Protein AF-0000000068126460 (afdb_homodimer)

Foldseek 3Di:
DPPPPPPPPPPPPPPPPPPPPPPPPLPLPAPDDKDKCVVQAQQADFFACLLVSLCVSLVDDLVQLQSHDPQSLLLLVQNLVQLVCLPPPPQHLVVQLVVQVHCVDLSNVQSVLSNLSSLLNNLVSVLSSVVSCVSNPHDDPPVVSVVSVVVNVVSSVVRNVRGPRGGDGTPDTGMSRD/DPPPPPPPPPPPPPPPPPPPPPPPPLPLPAPADKDKCVVQAQQADFFACLLVSLCVSLVDDLVQLLSHDPQSLLLLVQNLVQLVCLPPPPQHLVVQLVVQVHCVDLSNVQSVLSNLSSLLNNLVSVLSSVVSCVSNPHDDPPVVSVVSVVVNVVSSVVRNVRGPRGGDGTPDTGMSRD

pLDDT: mean 86.76, std 22.31, range [31.64, 98.94]

Solvent-accessible surface area (backbone atoms only — not comparable to full-atom values): 19201 Å² total; per-residue (Å²): 135,85,81,78,80,77,78,78,79,75,77,75,77,74,76,77,74,70,79,71,72,69,76,75,57,84,70,37,71,76,84,65,75,68,42,43,35,83,72,62,57,58,16,53,60,49,30,42,52,41,65,62,48,41,43,67,69,52,75,68,63,81,89,49,38,55,52,59,26,70,67,36,49,39,28,40,48,23,34,23,49,33,40,49,41,40,39,73,37,91,59,6,40,56,54,51,24,55,74,46,67,27,62,87,30,74,64,5,35,18,32,49,42,7,44,37,23,34,47,30,43,23,33,49,33,47,43,48,45,51,50,28,41,34,56,62,68,44,69,90,48,62,70,60,41,51,54,43,47,51,54,27,51,51,32,48,50,53,23,44,74,33,47,73,38,58,15,33,58,66,89,41,91,44,40,13,59,107,137,83,80,78,78,77,77,79,77,76,77,75,76,73,76,75,74,70,77,72,72,68,75,75,56,85,70,36,72,77,86,63,75,68,42,44,36,81,72,62,57,59,16,55,61,50,30,41,51,40,66,63,48,42,44,67,69,51,75,67,62,81,90,47,38,54,52,59,27,70,68,37,49,39,28,40,49,25,35,24,49,34,39,49,40,38,39,74,36,93,57,6,41,56,55,50,22,55,75,45,68,26,63,85,31,73,65,4,36,17,30,48,41,8,43,38,24,34,46,29,44,23,34,50,33,48,43,49,44,52,49,29,41,36,57,63,68,44,69,88,50,62,69,60,41,52,54,45,45,52,54,27,50,52,33,49,50,53,24,44,75,34,48,73,38,57,16,33,58,64,89,43,92,43,40,14,59,107

Nearest PDB structures (foldseek):
  5l0h-assembly1_A  TM=3.036E-01  e=6.784E+00  Homo sapiens
  5l0h-assembly1_A  TM=3.039E-01  e=5.930E+00  Homo sapiens

Organism: Neurospora crassa (strain ATCC 24698 / 74-OR23-1A / CBS 708.71 / DSM 1257 / FGSC 987) (NCBI:txid367110)

Radius of gyration: 31.07 Å; Cα contacts (8 Å, |Δi|>4): 556; chains: 2; bounding box: 111×86×41 Å

Structure (mmCIF, N/CA/C/O backbone):
data_AF-0000000068126460-model_v1
#
loop_
_entity.id
_entity.type
_entity.pdbx_description
1 polymer 'Small secreted protein'
#
loop_
_atom_site.group_PDB
_atom_site.id
_atom_site.type_symbol
_atom_site.label_atom_id
_atom_site.label_alt_id
_atom_site.label_comp_id
_atom_site.label_asym_id
_atom_site.label_entity_id
_atom_site.label_seq_id
_atom_site.pdbx_PDB_ins_code
_atom_site.Cartn_x
_atom_site.Cartn_y
_atom_site.Cartn_z
_atom_site.occupancy
_atom_site.B_iso_or_equiv
_atom_site.auth_seq_id
_atom_site.auth_comp_id
_atom_site.auth_asym_id
_atom_site.auth_atom_id
_atom_site.pdbx_PDB_model_num
ATOM 1 N N . MET A 1 1 ? 87.312 44.719 18.297 1 32 1 MET A N 1
ATOM 2 C CA . MET A 1 1 ? 86.875 43.469 17.703 1 32 1 MET A CA 1
ATOM 3 C C . MET A 1 1 ? 85.375 43.5 17.422 1 32 1 MET A C 1
ATOM 5 O O . MET A 1 1 ? 84.562 43.75 18.328 1 32 1 MET A O 1
ATOM 9 N N . GLN A 1 2 ? 84.938 44.094 16.219 1 37.66 2 GLN A N 1
ATOM 10 C CA . GLN A 1 2 ? 83.688 44.594 15.641 1 37.66 2 GLN A CA 1
ATOM 11 C C . GLN A 1 2 ? 82.75 43.438 15.367 1 37.66 2 GLN A C 1
ATOM 13 O O . GLN A 1 2 ? 83.062 42.5 14.617 1 37.66 2 GLN A O 1
ATOM 18 N N . PHE A 1 3 ? 82.062 42.969 16.406 1 37.91 3 PHE A N 1
ATOM 19 C CA . PHE A 1 3 ? 81.125 41.844 16.312 1 37.91 3 PHE A CA 1
ATOM 20 C C . PHE A 1 3 ? 79.938 42.188 15.383 1 37.91 3 PHE A C 1
ATOM 22 O O . PHE A 1 3 ? 79.25 43.188 15.609 1 37.91 3 PHE A O 1
ATOM 29 N N . LYS A 1 4 ? 80.062 42 14.023 1 36.88 4 LYS A N 1
ATOM 30 C CA . LYS A 1 4 ? 79.062 42.188 12.953 1 36.88 4 LYS A CA 1
ATOM 31 C C . LYS A 1 4 ? 77.875 41.312 13.188 1 36.88 4 LYS A C 1
ATOM 33 O O . LYS A 1 4 ? 77.938 40.094 13.32 1 36.88 4 LYS A O 1
ATOM 38 N N . PHE A 1 5 ? 76.875 41.781 13.914 1 34.44 5 PHE A N 1
ATOM 39 C CA . PHE A 1 5 ? 75.562 41.125 14.164 1 34.44 5 PHE A CA 1
ATOM 40 C C . PHE A 1 5 ? 74.812 40.938 12.859 1 34.44 5 PHE A C 1
ATOM 42 O O . PHE A 1 5 ? 74.562 41.906 12.141 1 34.44 5 PHE A O 1
ATOM 49 N N . ALA A 1 6 ? 75.062 39.844 12.102 1 37.16 6 ALA A N 1
ATOM 50 C CA . ALA A 1 6 ? 74.375 39.469 10.875 1 37.16 6 ALA A CA 1
ATOM 51 C C . ALA A 1 6 ? 72.875 39.25 11.133 1 37.16 6 ALA A C 1
ATOM 53 O O . ALA A 1 6 ? 72.5 38.469 12.008 1 37.16 6 ALA A O 1
ATOM 54 N N . PHE A 1 7 ? 72.062 40.25 10.953 1 34.75 7 PHE A N 1
ATOM 55 C CA . PHE A 1 7 ? 70.625 40.219 11.039 1 34.75 7 PHE A CA 1
ATOM 56 C C . PHE A 1 7 ? 70 39.281 10.008 1 34.75 7 PHE A C 1
ATOM 58 O O . PHE A 1 7 ? 70.25 39.438 8.805 1 34.75 7 PHE A O 1
ATOM 65 N N . VAL A 1 8 ? 70 37.969 10.281 1 38.03 8 VAL A N 1
ATOM 66 C CA . VAL A 1 8 ? 69.375 37 9.391 1 38.03 8 VAL A CA 1
ATOM 67 C C . VAL A 1 8 ? 67.938 37.312 9.203 1 38.03 8 VAL A C 1
ATOM 69 O O . VAL A 1 8 ? 67.188 37.406 10.18 1 38.03 8 VAL A O 1
ATOM 72 N N . PHE A 1 9 ? 67.562 38.094 8.156 1 35.66 9 PHE A N 1
ATOM 73 C CA . PHE A 1 9 ? 66.188 38.375 7.707 1 35.66 9 PHE A CA 1
ATOM 74 C C . PHE A 1 9 ? 65.438 37.094 7.34 1 35.66 9 PHE A C 1
ATOM 76 O O . PHE A 1 9 ? 65.812 36.406 6.391 1 35.66 9 PHE A O 1
ATOM 83 N N . SER A 1 10 ? 64.938 36.375 8.328 1 31.72 10 SER A N 1
ATOM 84 C CA . SER A 1 10 ? 64.062 35.25 8.016 1 31.72 10 SER A CA 1
ATOM 85 C C . SER A 1 10 ? 62.875 35.656 7.199 1 31.72 10 SER A C 1
ATOM 87 O O . SER A 1 10 ? 62.125 36.562 7.598 1 31.72 10 SER A O 1
ATOM 89 N N . LEU A 1 11 ? 62.969 35.562 5.859 1 38.62 11 LEU A N 1
ATOM 90 C CA . LEU A 1 11 ? 61.844 35.688 4.918 1 38.62 11 LEU A CA 1
ATOM 91 C C . LEU A 1 11 ? 60.688 34.781 5.309 1 38.62 11 LEU A C 1
ATOM 93 O O . LEU A 1 11 ? 60.844 33.562 5.273 1 38.62 11 LEU A O 1
ATOM 97 N N . LEU A 1 12 ? 59.844 35.156 6.254 1 32.25 12 LEU A N 1
ATOM 98 C CA . LEU A 1 12 ? 58.562 34.5 6.512 1 32.25 12 LEU A CA 1
ATOM 99 C C . LEU A 1 12 ? 57.719 34.469 5.254 1 32.25 12 LEU A C 1
ATOM 101 O O . LEU A 1 12 ? 57.344 35.5 4.727 1 32.25 12 LEU A O 1
ATOM 105 N N . THR A 1 13 ? 58 33.531 4.207 1 35.12 13 THR A N 1
ATOM 106 C CA . THR A 1 13 ? 57.094 33.312 3.09 1 35.12 13 THR A CA 1
ATOM 107 C C . THR A 1 13 ? 55.688 33.031 3.588 1 35.12 13 THR A C 1
ATOM 109 O O . THR A 1 13 ? 55.469 32.094 4.375 1 35.12 13 THR A O 1
ATOM 112 N N . SER A 1 14 ? 54.875 34.031 3.91 1 34.5 14 SER A N 1
ATOM 113 C CA . SER A 1 14 ? 53.438 33.875 4.152 1 34.5 14 SER A CA 1
ATOM 114 C C . SER A 1 14 ? 52.781 33.156 2.982 1 34.5 14 SER A C 1
ATOM 116 O O . SER A 1 14 ? 52.844 33.625 1.845 1 34.5 14 SER A O 1
ATOM 118 N N . ALA A 1 15 ? 52.812 31.797 2.918 1 34.69 15 ALA A N 1
ATOM 119 C CA . ALA A 1 15 ? 51.969 31.062 1.969 1 34.69 15 ALA A CA 1
ATOM 120 C C . ALA A 1 15 ? 50.531 31.578 1.991 1 34.69 15 ALA A C 1
ATOM 122 O O . ALA A 1 15 ? 49.875 31.594 3.041 1 34.69 15 ALA A O 1
ATOM 123 N N . LEU A 1 16 ? 50.25 32.625 1.176 1 35.25 16 LEU A N 1
ATOM 124 C CA . LEU A 1 16 ? 48.844 32.969 0.887 1 35.25 16 LEU A CA 1
ATOM 125 C C . LEU A 1 16 ? 48.062 31.719 0.517 1 35.25 16 LEU A C 1
ATOM 127 O O . LEU A 1 16 ? 48.344 31.062 -0.488 1 35.25 16 LEU A O 1
ATOM 131 N N . ALA A 1 17 ? 47.625 30.922 1.49 1 34.88 17 ALA A N 1
ATOM 132 C CA . ALA A 1 17 ? 46.625 29.891 1.205 1 34.88 17 ALA A CA 1
ATOM 133 C C . ALA A 1 17 ? 45.469 30.469 0.354 1 34.88 17 ALA A C 1
ATOM 135 O O . ALA A 1 17 ? 44.875 31.484 0.708 1 34.88 17 ALA A O 1
ATOM 136 N N . ALA A 1 18 ? 45.5 30.375 -0.988 1 35.75 18 ALA A N 1
ATOM 137 C CA . ALA A 1 18 ? 44.375 30.688 -1.845 1 35.75 18 ALA A CA 1
ATOM 138 C C . ALA A 1 18 ? 43.094 30.109 -1.281 1 35.75 18 ALA A C 1
ATOM 140 O O . ALA A 1 18 ? 43.062 28.969 -0.779 1 35.75 18 ALA A O 1
ATOM 141 N N . PRO A 1 19 ? 42.125 30.969 -0.94 1 37.31 19 PRO A N 1
ATOM 142 C CA . PRO A 1 19 ? 40.812 30.406 -0.566 1 37.31 19 PRO A CA 1
ATOM 143 C C . PRO A 1 19 ? 40.312 29.344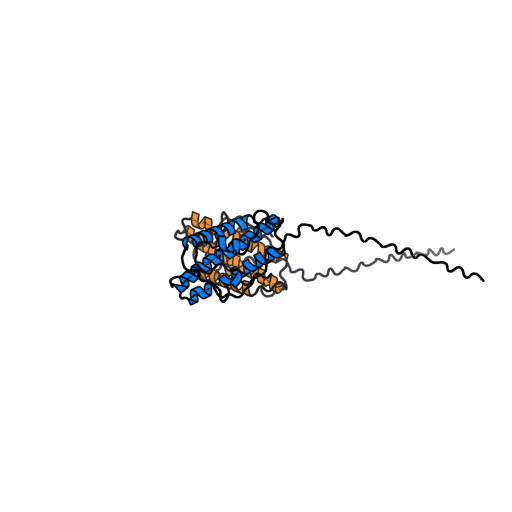 -1.545 1 37.31 19 PRO A C 1
ATOM 145 O O . PRO A 1 19 ? 40.5 29.484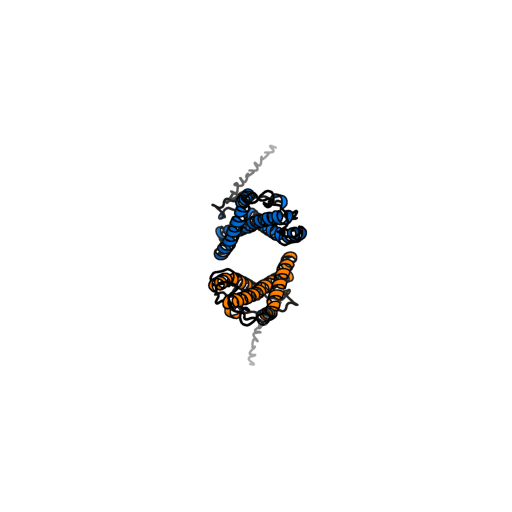 -2.758 1 37.31 19 PRO A O 1
ATOM 148 N N . CYS A 1 20 ? 40.688 28.078 -1.319 1 34.78 20 CYS A N 1
ATOM 149 C CA . CYS A 1 20 ? 39.969 27.062 -2.072 1 34.78 20 CYS A CA 1
ATOM 150 C C . CYS A 1 20 ? 38.5 27.453 -2.225 1 34.78 20 CYS A C 1
ATOM 152 O O . CYS A 1 20 ? 37.812 27.719 -1.232 1 34.78 20 CYS A O 1
ATOM 154 N N . ASP A 1 21 ? 38.156 28.016 -3.258 1 33.97 21 ASP A N 1
ATOM 155 C CA . ASP A 1 21 ? 36.781 28.172 -3.648 1 33.97 21 ASP A CA 1
ATOM 156 C C . ASP A 1 21 ? 35.969 26.922 -3.338 1 33.97 21 ASP A C 1
ATOM 158 O O . ASP A 1 21 ? 36.219 25.844 -3.891 1 33.97 21 ASP A O 1
ATOM 162 N N . VAL A 1 22 ? 35.719 26.719 -2.041 1 36.34 22 VAL A N 1
ATOM 163 C CA . VAL A 1 22 ? 34.625 25.781 -1.782 1 36.34 22 VAL A CA 1
ATOM 164 C C . VAL A 1 22 ? 33.562 25.891 -2.883 1 36.34 22 VAL A C 1
ATOM 166 O O . VAL A 1 22 ? 33.031 26.969 -3.139 1 36.34 22 VAL A O 1
ATOM 169 N N . ASP A 1 23 ? 33.75 25.266 -3.938 1 33.22 23 ASP A N 1
ATOM 170 C CA . ASP A 1 23 ? 32.656 25.078 -4.898 1 33.22 23 ASP A CA 1
ATOM 171 C C . ASP A 1 23 ? 31.29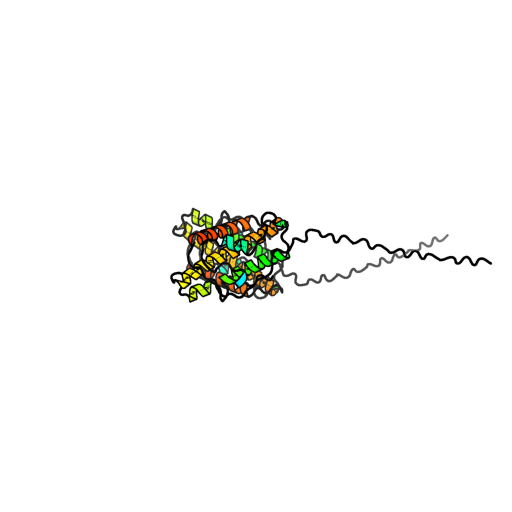7 25.031 -4.195 1 33.22 23 ASP A C 1
ATOM 173 O O . ASP A 1 23 ? 31.031 24.109 -3.422 1 33.22 23 ASP A O 1
ATOM 177 N N . THR A 1 24 ? 30.812 26.141 -3.594 1 31.89 24 THR A N 1
ATOM 178 C CA . THR A 1 24 ? 29.422 26.266 -3.133 1 31.89 24 THR A CA 1
ATOM 179 C C . THR A 1 24 ? 28.469 25.594 -4.109 1 31.89 24 THR A C 1
ATOM 181 O O . THR A 1 24 ? 27.859 26.25 -4.941 1 31.89 24 THR A O 1
ATOM 184 N N . ARG A 1 25 ? 28.969 24.688 -4.965 1 38.72 25 ARG A N 1
ATOM 185 C CA . ARG A 1 25 ? 27.906 23.984 -5.699 1 38.72 25 ARG A CA 1
ATOM 186 C C . ARG A 1 25 ? 26.609 23.984 -4.91 1 38.72 25 ARG A C 1
ATOM 188 O O . ARG A 1 25 ? 26.609 24.203 -3.697 1 38.72 25 ARG A O 1
ATOM 195 N N . GLY A 1 26 ? 25.375 23.734 -5.543 1 38.34 26 GLY A N 1
ATOM 196 C CA . GLY A 1 26 ? 23.969 23.969 -5.191 1 38.34 26 GLY A CA 1
ATOM 197 C C . GLY A 1 26 ? 23.625 23.5 -3.793 1 38.34 26 GLY A C 1
ATOM 198 O O . GLY A 1 26 ? 23.219 22.344 -3.605 1 38.34 26 GLY A O 1
ATOM 199 N N . LEU A 1 27 ? 24.281 23.766 -2.844 1 42.97 27 LEU A N 1
ATOM 200 C CA . LEU A 1 27 ? 23.734 23.516 -1.514 1 42.97 27 LEU A CA 1
ATOM 201 C C . LEU A 1 27 ? 22.234 23.75 -1.49 1 42.97 27 LEU A C 1
ATOM 203 O O . LEU A 1 27 ? 21.781 24.891 -1.563 1 42.97 27 LEU A O 1
ATOM 207 N N . SER A 1 28 ? 21.453 23.016 -2.221 1 52.19 28 SER A N 1
ATOM 208 C CA . SER A 1 28 ? 20 23.141 -2.166 1 52.19 28 SER A CA 1
ATOM 209 C C . SER A 1 28 ? 19.531 23.438 -0.747 1 52.19 28 SER A C 1
ATOM 211 O O . SER A 1 28 ? 19.938 22.766 0.201 1 52.19 28 SER A O 1
ATOM 213 N N . LYS A 1 29 ? 19.281 24.688 -0.371 1 60.66 29 LYS A N 1
ATOM 214 C CA . LYS A 1 29 ? 18.75 25.219 0.879 1 60.66 29 LYS A CA 1
ATOM 215 C C . LYS A 1 29 ? 17.719 24.266 1.477 1 60.66 29 LYS A C 1
ATOM 217 O O . LYS A 1 29 ? 16.781 23.828 0.786 1 60.66 29 LYS A O 1
ATOM 222 N N . ARG A 1 30 ? 18.062 23.688 2.666 1 73.62 30 ARG A N 1
ATOM 223 C CA . ARG A 1 30 ? 17.109 22.922 3.465 1 73.62 30 ARG A CA 1
ATOM 224 C C . ARG A 1 30 ? 15.852 23.734 3.744 1 73.62 30 ARG A C 1
ATOM 226 O O . ARG A 1 30 ? 15.93 24.859 4.23 1 73.62 30 ARG A O 1
ATOM 233 N N . ALA A 1 31 ? 14.742 23.203 3.213 1 79.75 31 ALA A N 1
ATOM 234 C CA . ALA A 1 31 ? 13.469 23.906 3.381 1 79.75 31 ALA A CA 1
ATOM 235 C C . ALA A 1 31 ? 12.633 23.266 4.488 1 79.75 31 ALA A C 1
ATOM 237 O O . ALA A 1 31 ? 11.719 23.906 5.023 1 79.75 31 ALA A O 1
ATOM 238 N N . LEU A 1 32 ? 13.141 22.094 4.973 1 95 32 LEU A N 1
ATOM 239 C CA . LEU A 1 32 ? 12.289 21.359 5.906 1 95 32 LEU A CA 1
ATOM 240 C C . LEU A 1 32 ? 13.039 21.031 7.188 1 95 32 LEU A C 1
ATOM 242 O O . LEU A 1 32 ? 14.266 20.891 7.172 1 95 32 LEU A O 1
ATOM 246 N N . SER A 1 33 ? 12.336 20.984 8.219 1 94.88 33 SER A N 1
ATOM 247 C CA . SER A 1 33 ? 12.82 20.469 9.492 1 94.88 33 SER A CA 1
ATOM 248 C C . SER A 1 33 ? 11.969 19.297 9.969 1 94.88 33 SER A C 1
ATOM 250 O O . SER A 1 33 ? 10.766 19.25 9.703 1 94.88 33 SER A O 1
ATOM 252 N N . ALA A 1 34 ? 12.648 18.375 10.602 1 96.62 34 ALA A N 1
ATOM 253 C CA . ALA A 1 34 ? 11.914 17.25 11.18 1 96.62 34 ALA A CA 1
ATOM 254 C C . ALA A 1 34 ? 10.906 17.719 12.219 1 96.62 34 ALA A C 1
ATOM 256 O O . ALA A 1 34 ? 11.203 18.625 13.016 1 96.62 34 ALA A O 1
ATOM 257 N N . GLN A 1 35 ? 9.773 17.156 12.242 1 97.81 35 GLN A N 1
ATOM 258 C CA . GLN A 1 35 ? 8.68 17.5 13.148 1 97.81 35 GLN A CA 1
ATOM 259 C C . GLN A 1 35 ? 7.984 16.234 13.664 1 97.81 35 GLN A C 1
ATOM 261 O O . GLN A 1 35 ? 8.117 15.164 13.078 1 97.81 35 GLN A O 1
ATOM 266 N N . SER A 1 36 ? 7.332 16.406 14.758 1 98 36 SER A N 1
ATOM 267 C CA . SER A 1 36 ? 6.438 15.344 15.211 1 98 36 SER A CA 1
ATOM 268 C C . SER A 1 36 ? 5.195 15.25 14.336 1 98 36 SER A C 1
ATOM 270 O O . SER A 1 36 ? 4.828 16.219 13.672 1 98 36 SER A O 1
ATOM 272 N N . TYR A 1 37 ? 4.598 14.094 14.352 1 98.62 37 TYR A N 1
ATOM 273 C CA . TYR A 1 37 ? 3.357 13.906 13.602 1 98.62 37 TYR A CA 1
ATOM 274 C C . TYR A 1 37 ? 2.311 14.93 14.016 1 98.62 37 TYR A C 1
ATOM 276 O O . TYR A 1 37 ? 1.578 15.453 13.172 1 98.62 37 TYR A O 1
ATOM 284 N N . SER A 1 38 ? 2.23 15.172 15.297 1 97.88 38 SER A N 1
ATOM 285 C CA . SER A 1 38 ? 1.246 16.125 15.805 1 97.88 38 SER A CA 1
ATOM 286 C C . SER A 1 38 ? 1.429 17.5 15.164 1 97.88 38 SER A C 1
ATOM 288 O O . SER A 1 38 ? 0.467 18.25 15.023 1 97.88 38 SER A O 1
ATOM 290 N N . GLN A 1 39 ? 2.625 17.766 14.719 1 97.88 39 GLN A N 1
ATOM 291 C CA . GLN A 1 39 ? 2.912 19.078 14.141 1 97.88 39 GLN A CA 1
ATOM 292 C C . GLN A 1 39 ? 2.65 19.078 12.633 1 97.88 39 GLN A C 1
ATOM 294 O O . GLN A 1 39 ? 2.182 20.078 12.086 1 97.88 39 GLN A O 1
ATOM 299 N N . PHE A 1 40 ? 2.912 17.953 12.047 1 98.62 40 PHE A N 1
ATOM 300 C CA . PHE A 1 40 ? 2.83 18.062 10.594 1 98.62 40 PHE A CA 1
ATOM 301 C C . PHE A 1 40 ? 1.559 17.391 10.07 1 98.62 40 PHE A C 1
ATOM 303 O O . PHE A 1 40 ? 1.252 17.484 8.883 1 98.62 40 PHE A O 1
ATOM 310 N N . GLN A 1 41 ? 0.829 16.75 10.922 1 98.75 41 GLN A N 1
ATOM 311 C CA . GLN A 1 41 ? -0.421 16.141 10.469 1 98.75 41 GLN A CA 1
ATOM 312 C C . GLN A 1 41 ? -1.396 17.203 9.969 1 98.75 41 GLN A C 1
ATOM 314 O O . GLN A 1 41 ? -1.265 18.375 10.305 1 98.75 41 GLN A O 1
ATOM 319 N N . VAL A 1 42 ? -2.436 16.734 9.156 1 98.94 42 VAL A N 1
ATOM 320 C CA . VAL A 1 42 ? -3.404 17.656 8.57 1 98.94 42 VAL A CA 1
ATOM 321 C C . VAL A 1 42 ? -4.82 17.203 8.906 1 98.94 42 VAL A C 1
ATOM 323 O O . VAL A 1 42 ? -5.789 17.625 8.266 1 98.94 42 VAL A O 1
ATOM 326 N N . SER A 1 43 ? -4.961 16.312 9.812 1 98.94 43 SER A N 1
ATOM 327 C CA . SER A 1 43 ? -6.188 15.555 10.016 1 98.94 43 SER A CA 1
ATOM 328 C C . SER A 1 43 ? -7.137 16.281 10.961 1 98.94 43 SER A C 1
ATOM 330 O O . SER A 1 43 ? -8.305 15.891 11.094 1 98.94 43 SER A O 1
ATOM 332 N N . SER A 1 44 ? -6.68 17.328 11.672 1 98.62 44 SER A N 1
ATOM 333 C CA . SER A 1 44 ? -7.543 18.047 12.602 1 98.62 44 SER A CA 1
ATOM 334 C C . SER A 1 44 ? -8.344 19.141 11.883 1 98.62 44 SER A C 1
ATOM 336 O O . SER A 1 44 ? -7.992 19.531 10.773 1 98.62 44 SER A O 1
ATOM 338 N N . GLY A 1 45 ? -9.484 19.578 12.484 1 98.56 45 GLY A N 1
ATOM 339 C CA . GLY A 1 45 ? -10.273 20.672 11.938 1 98.56 45 GLY A CA 1
ATOM 340 C C . GLY A 1 45 ? -11.469 20.203 11.125 1 98.56 45 GLY A C 1
ATOM 341 O O . GLY A 1 45 ? -12.359 19.547 11.656 1 98.56 45 GLY A O 1
ATOM 342 N N . VAL A 1 46 ? -11.492 20.516 9.789 1 98.88 46 VAL A N 1
ATOM 343 C CA . VAL A 1 46 ? -12.586 20.141 8.914 1 98.88 46 VAL A CA 1
ATOM 344 C C . VAL A 1 46 ? -12.031 19.609 7.59 1 98.88 46 VAL A C 1
ATOM 346 O O . VAL A 1 46 ? -10.898 19.938 7.219 1 98.88 46 VAL A O 1
ATOM 349 N N . GLY A 1 47 ? -12.82 18.844 6.973 1 98.88 47 GLY A N 1
ATOM 350 C CA . GLY A 1 47 ? -12.453 18.375 5.645 1 98.88 47 GLY A CA 1
ATOM 351 C C . GLY A 1 47 ? -12.555 19.453 4.586 1 98.88 47 GLY A C 1
ATOM 352 O O . GLY A 1 47 ? -13.148 20.5 4.824 1 98.88 47 GLY A O 1
ATOM 353 N N . GLY A 1 48 ? -11.875 19.188 3.479 1 98.88 48 GLY A N 1
ATOM 354 C CA . GLY A 1 48 ? -12.141 20.016 2.314 1 98.88 48 GLY A CA 1
ATOM 355 C C . GLY A 1 48 ? -10.883 20.625 1.71 1 98.88 48 GLY A C 1
ATOM 356 O O . GLY A 1 48 ? -10.875 21 0.536 1 98.88 48 GLY A O 1
ATOM 357 N N . ASN A 1 49 ? -9.781 20.734 2.494 1 98.75 49 ASN A N 1
ATOM 358 C CA . ASN A 1 49 ? -8.617 21.484 2.027 1 98.75 49 ASN A CA 1
ATOM 359 C C . ASN A 1 49 ? -7.324 20.719 2.311 1 98.75 49 ASN A C 1
ATOM 361 O O . ASN A 1 49 ? -6.266 21.344 2.486 1 98.75 49 ASN A O 1
ATOM 365 N N . ALA A 1 50 ? -7.391 19.438 2.373 1 98.94 50 ALA A N 1
ATOM 366 C CA . ALA A 1 50 ? -6.27 18.625 2.828 1 98.94 50 ALA A CA 1
ATOM 367 C C . ALA A 1 50 ? -5.027 18.859 1.977 1 98.94 50 ALA A C 1
ATOM 369 O O . ALA A 1 50 ? -3.926 19.031 2.506 1 98.94 50 ALA A O 1
ATOM 370 N N . LEU A 1 51 ? -5.176 18.922 0.641 1 98.94 51 LEU A N 1
ATOM 371 C CA . LEU A 1 51 ? -4.008 19.094 -0.219 1 98.94 51 LEU A CA 1
ATOM 372 C C . LEU A 1 51 ? -3.295 20.406 0.081 1 98.94 51 LEU A C 1
ATOM 374 O O . LEU A 1 51 ? -2.066 20.438 0.184 1 98.94 51 LEU A O 1
ATOM 378 N N . ALA A 1 52 ? -4.074 21.422 0.171 1 98.75 52 ALA A N 1
ATOM 379 C CA . ALA A 1 52 ? -3.492 22.719 0.477 1 98.75 52 ALA A CA 1
ATOM 380 C C . ALA A 1 52 ? -2.768 22.703 1.82 1 98.75 52 ALA A C 1
ATOM 382 O O . ALA A 1 52 ? -1.697 23.297 1.965 1 98.75 52 ALA A O 1
ATOM 383 N N . GLU A 1 53 ? -3.336 22.016 2.805 1 98.88 53 GLU A N 1
ATOM 384 C CA . GLU A 1 53 ? -2.707 21.906 4.117 1 98.88 53 GLU A CA 1
ATOM 385 C C . GLU A 1 53 ? -1.4 21.125 4.039 1 98.88 53 GLU A C 1
ATOM 387 O O . GLU A 1 53 ? -0.417 21.484 4.691 1 98.88 53 GLU A O 1
ATOM 392 N N . VAL A 1 54 ? -1.318 20.078 3.229 1 98.94 54 VAL A N 1
ATOM 393 C CA . VAL A 1 54 ? -0.09 19.312 3.053 1 98.94 54 VAL A CA 1
ATOM 394 C C . VAL A 1 54 ? 0.988 20.203 2.43 1 98.94 54 VAL A C 1
ATOM 396 O O . VAL A 1 54 ? 2.137 20.203 2.879 1 98.94 54 VAL A O 1
ATOM 399 N N . GLN A 1 55 ? 0.613 20.922 1.394 1 98.12 55 GLN A N 1
ATOM 400 C CA . GLN A 1 55 ? 1.57 21.766 0.69 1 98.12 55 GLN A CA 1
ATOM 401 C C . GLN A 1 55 ? 2.098 22.875 1.599 1 98.12 55 GLN A C 1
ATOM 403 O O . GLN A 1 55 ? 3.254 23.281 1.479 1 98.12 55 GLN A O 1
ATOM 408 N N . ALA A 1 56 ? 1.249 23.297 2.531 1 97.69 56 ALA A N 1
ATOM 409 C CA . ALA A 1 56 ? 1.689 24.297 3.496 1 97.69 56 ALA A CA 1
ATOM 410 C C . ALA A 1 56 ? 2.697 23.719 4.48 1 97.69 56 ALA A C 1
ATOM 412 O O . ALA A 1 56 ? 3.65 24.391 4.879 1 97.69 56 ALA A O 1
ATOM 413 N N . LYS A 1 57 ? 2.508 22.453 4.871 1 97.94 57 LYS A N 1
ATOM 414 C CA . LYS A 1 57 ? 3.395 21.797 5.816 1 97.94 57 LYS A CA 1
ATOM 415 C C . LYS A 1 57 ? 4.707 21.391 5.152 1 97.94 57 LYS A C 1
ATOM 417 O O . LYS A 1 57 ? 5.738 21.281 5.812 1 97.94 57 LYS A O 1
ATOM 422 N N . PHE A 1 58 ? 4.625 21.156 3.906 1 98.38 58 PHE A N 1
ATOM 423 C CA . PHE A 1 58 ? 5.785 20.75 3.121 1 98.38 58 PHE A CA 1
ATOM 424 C C . PHE A 1 58 ? 5.953 21.641 1.898 1 98.38 58 PHE A C 1
ATOM 426 O O . PHE A 1 58 ? 5.715 21.203 0.769 1 98.38 58 PHE A O 1
ATOM 433 N N . PRO A 1 59 ? 6.508 22.875 2.123 1 96.69 59 PRO A N 1
ATOM 434 C CA . PRO A 1 59 ? 6.555 23.859 1.052 1 96.69 59 PRO A CA 1
ATOM 435 C C . PRO A 1 59 ? 7.723 23.656 0.094 1 96.69 59 PRO A C 1
ATOM 437 O O . PRO A 1 59 ? 8.578 24.531 -0.044 1 96.69 59 PRO A O 1
ATOM 440 N N . VAL A 1 60 ? 7.68 22.562 -0.623 1 96.62 60 VAL A N 1
ATOM 441 C CA . VAL A 1 60 ? 8.672 22.234 -1.646 1 96.62 60 VAL A CA 1
ATOM 442 C C . VAL A 1 60 ? 8.328 22.969 -2.943 1 96.62 60 VAL A C 1
ATOM 444 O O . VAL A 1 60 ? 7.164 23.031 -3.338 1 96.62 60 VAL A O 1
ATOM 447 N N . ASP A 1 61 ? 9.391 23.531 -3.586 1 94.56 61 ASP A N 1
ATOM 448 C CA . ASP A 1 61 ? 9.195 24.078 -4.918 1 94.56 61 ASP A CA 1
ATOM 449 C C . ASP A 1 61 ? 9.055 22.984 -5.965 1 94.56 61 ASP A C 1
ATOM 451 O O . ASP A 1 61 ? 10.055 22.438 -6.441 1 94.56 61 ASP A O 1
ATOM 455 N N . GLU A 1 62 ? 7.852 22.703 -6.387 1 95.25 62 GLU A N 1
ATOM 456 C CA . GLU A 1 62 ? 7.586 21.562 -7.258 1 95.25 62 GLU A CA 1
ATOM 457 C C . GLU A 1 62 ? 7.918 21.891 -8.711 1 95.25 62 GLU A C 1
ATOM 459 O O . GLU A 1 62 ? 7.879 21.016 -9.57 1 95.25 62 GLU A O 1
ATOM 464 N N . ASN A 1 63 ? 8.344 23.094 -8.969 1 94.5 63 ASN A N 1
ATOM 465 C CA . ASN A 1 63 ? 8.805 23.469 -10.305 1 94.5 63 ASN A CA 1
ATOM 466 C C . ASN A 1 63 ? 10.305 23.219 -10.469 1 94.5 63 ASN A C 1
ATOM 468 O O . ASN A 1 63 ? 10.844 23.391 -11.562 1 94.5 63 ASN A O 1
ATOM 472 N N . ASN A 1 64 ? 10.938 22.906 -9.43 1 95.06 64 ASN A N 1
ATOM 473 C CA . ASN A 1 64 ? 12.375 22.625 -9.445 1 95.06 64 ASN A CA 1
ATOM 474 C C . ASN A 1 64 ? 12.727 21.469 -8.5 1 95.06 64 ASN A C 1
ATOM 476 O O . ASN A 1 64 ? 13.547 21.641 -7.594 1 95.06 64 ASN A O 1
ATOM 480 N N . LEU A 1 65 ? 12.242 20.344 -8.828 1 96.75 65 LEU A N 1
ATOM 481 C CA . LEU A 1 65 ? 12.336 19.188 -7.941 1 96.75 65 LEU A CA 1
ATOM 482 C C . LEU A 1 65 ? 13.773 18.703 -7.836 1 96.75 65 LEU A C 1
ATOM 484 O O . LEU A 1 65 ? 14.18 18.172 -6.801 1 96.75 65 LEU A O 1
ATOM 488 N N . ALA A 1 66 ? 14.531 18.922 -8.812 1 95.12 66 ALA A N 1
ATOM 489 C CA . ALA A 1 66 ? 15.914 18.469 -8.828 1 95.12 66 ALA A CA 1
ATOM 490 C C . ALA A 1 66 ? 16.75 19.188 -7.773 1 95.12 66 ALA A C 1
ATOM 492 O O . ALA A 1 66 ? 17.797 18.688 -7.359 1 95.12 66 ALA A O 1
ATOM 493 N N . SER A 1 67 ? 16.297 20.297 -7.332 1 95.19 67 SER A N 1
ATOM 494 C CA . SER A 1 67 ? 17.062 21.125 -6.41 1 95.19 67 SER A CA 1
ATOM 495 C C . SER A 1 67 ? 16.781 20.75 -4.961 1 95.19 67 SER A C 1
ATOM 497 O O . SER A 1 67 ? 17.469 21.219 -4.047 1 95.19 67 SER A O 1
ATOM 499 N N . VAL A 1 68 ? 15.828 19.891 -4.727 1 97.06 68 VAL A N 1
ATOM 500 C CA . VAL A 1 68 ? 15.484 19.5 -3.367 1 97.06 68 VAL A CA 1
ATOM 501 C C . VAL A 1 68 ? 16.656 18.766 -2.732 1 97.06 68 VAL A C 1
ATOM 503 O O . VAL A 1 68 ? 17.219 17.844 -3.336 1 97.06 68 VAL A O 1
ATOM 506 N N . SER A 1 69 ? 17.047 19.125 -1.513 1 95.38 69 SER A N 1
ATOM 507 C CA . SER A 1 69 ? 18.203 18.531 -0.854 1 95.38 69 SER A CA 1
ATOM 508 C C . SER A 1 69 ? 17.922 17.078 -0.471 1 95.38 69 SER A C 1
ATOM 510 O O . SER A 1 69 ? 16.766 16.688 -0.294 1 95.38 69 SER A O 1
ATOM 512 N N . ALA A 1 70 ? 18.984 16.391 -0.282 1 93.62 70 ALA A N 1
ATOM 513 C CA . ALA A 1 70 ? 18.875 15 0.167 1 93.62 70 ALA A CA 1
ATOM 514 C C . ALA A 1 70 ? 18.219 14.93 1.547 1 93.62 70 ALA A C 1
ATOM 516 O O . ALA A 1 70 ? 17.453 14.008 1.83 1 93.62 70 ALA A O 1
ATOM 517 N N . ALA A 1 71 ? 18.547 15.859 2.381 1 94.25 71 ALA A N 1
ATOM 518 C CA . ALA A 1 71 ? 17.984 15.906 3.729 1 94.25 71 ALA A CA 1
ATOM 519 C C . ALA A 1 71 ? 16.484 16.141 3.689 1 94.25 71 ALA A C 1
ATOM 521 O O . ALA A 1 71 ? 15.734 15.492 4.426 1 94.25 71 ALA A O 1
ATOM 522 N N . ASP A 1 72 ? 16.062 17.047 2.818 1 97.44 72 ASP A N 1
ATOM 523 C CA . ASP A 1 72 ? 14.625 17.312 2.684 1 97.44 72 ASP A CA 1
ATOM 524 C C . ASP A 1 72 ? 13.891 16.094 2.133 1 97.44 72 ASP A C 1
ATOM 526 O O . ASP A 1 72 ? 12.805 15.75 2.6 1 97.44 72 ASP A O 1
ATOM 530 N N . LEU A 1 73 ? 14.508 15.453 1.144 1 97.19 73 LEU A N 1
ATOM 531 C CA . LEU A 1 73 ? 13.906 14.234 0.608 1 97.19 73 LEU A CA 1
ATOM 532 C C . LEU A 1 73 ? 13.75 13.18 1.699 1 97.19 73 LEU A C 1
ATOM 534 O O . LEU A 1 73 ? 12.727 12.508 1.775 1 97.19 73 LEU A O 1
ATOM 538 N N . ALA A 1 74 ? 14.727 13.055 2.533 1 95.31 74 ALA A N 1
ATOM 539 C CA . ALA A 1 74 ? 14.664 12.094 3.627 1 95.31 74 ALA A CA 1
ATOM 540 C C . ALA A 1 74 ? 13.547 12.438 4.605 1 95.31 74 ALA A C 1
ATOM 542 O O . ALA A 1 74 ? 12.852 11.547 5.105 1 95.31 74 ALA A O 1
ATOM 543 N N . ILE A 1 75 ? 13.32 13.688 4.879 1 97.44 75 ILE A N 1
ATOM 544 C CA . ILE A 1 75 ? 12.25 14.141 5.758 1 97.44 75 ILE A CA 1
ATOM 545 C C . ILE A 1 75 ? 10.898 13.82 5.137 1 97.44 75 ILE A C 1
ATOM 547 O O . ILE A 1 75 ? 9.984 13.352 5.824 1 97.44 75 ILE A O 1
ATOM 551 N N . ILE A 1 76 ? 10.789 14.055 3.85 1 98.5 76 ILE A N 1
ATOM 552 C CA . ILE A 1 76 ? 9.547 13.773 3.131 1 98.5 76 ILE A CA 1
ATOM 553 C C . ILE A 1 76 ? 9.227 12.281 3.217 1 98.5 76 ILE A C 1
ATOM 555 O O . ILE A 1 76 ? 8.094 11.906 3.521 1 98.5 76 ILE A O 1
ATOM 559 N N . LYS A 1 77 ? 10.18 11.492 3.008 1 95.81 77 LYS A N 1
ATOM 560 C CA . LYS A 1 77 ? 9.984 10.047 3.045 1 95.81 77 LYS A CA 1
ATOM 561 C C . LYS A 1 77 ? 9.625 9.578 4.453 1 95.81 77 LYS A C 1
ATOM 563 O O . LYS A 1 77 ? 8.758 8.719 4.625 1 95.81 77 LYS A O 1
ATOM 568 N N . ALA A 1 78 ? 10.258 10.094 5.41 1 95.75 78 ALA A N 1
ATOM 569 C CA . ALA A 1 78 ? 9.969 9.727 6.793 1 95.75 78 ALA A CA 1
ATOM 570 C C . ALA A 1 78 ? 8.562 10.156 7.195 1 95.75 78 ALA A C 1
ATOM 572 O O . ALA A 1 78 ? 7.84 9.398 7.852 1 95.75 78 ALA A O 1
ATOM 573 N N . ALA A 1 79 ? 8.211 11.312 6.832 1 98.5 79 ALA A N 1
ATOM 574 C CA . ALA A 1 79 ? 6.867 11.805 7.117 1 98.5 79 ALA A CA 1
ATOM 575 C C . ALA A 1 79 ? 5.809 10.93 6.453 1 98.5 79 ALA A C 1
ATOM 577 O O . ALA A 1 79 ? 4.777 10.625 7.059 1 98.5 79 ALA A O 1
ATOM 578 N N . ARG A 1 80 ? 6.105 10.562 5.195 1 98.31 80 ARG A N 1
ATOM 579 C CA . ARG A 1 80 ? 5.203 9.656 4.488 1 98.31 80 ARG A CA 1
ATOM 580 C C . ARG A 1 80 ? 5.008 8.359 5.266 1 98.31 80 ARG A C 1
ATOM 582 O O . ARG A 1 80 ? 3.877 7.906 5.457 1 98.31 80 ARG A O 1
ATOM 589 N N . GLN A 1 81 ? 6.074 7.855 5.738 1 93.75 81 GLN A N 1
ATOM 590 C CA . GLN A 1 81 ? 6 6.605 6.488 1 93.75 81 GLN A CA 1
ATOM 591 C C . GLN A 1 81 ? 5.211 6.789 7.781 1 93.75 81 GLN A C 1
ATOM 593 O O . GLN A 1 81 ? 4.402 5.934 8.148 1 93.75 81 GLN A O 1
ATOM 598 N N . THR A 1 82 ? 5.438 7.832 8.406 1 97.19 82 THR A N 1
ATOM 599 C CA . THR A 1 82 ? 4.727 8.109 9.648 1 97.19 82 THR A CA 1
ATOM 600 C C . THR A 1 82 ? 3.23 8.258 9.398 1 97.19 82 THR A C 1
ATOM 602 O O . THR A 1 82 ? 2.41 7.766 10.172 1 97.19 82 THR A O 1
ATOM 605 N N . ALA A 1 83 ? 2.896 8.922 8.336 1 98.56 83 ALA A N 1
ATOM 606 C CA . ALA A 1 83 ? 1.49 9.055 7.961 1 98.56 83 ALA A CA 1
ATOM 607 C C . ALA A 1 83 ? 0.863 7.684 7.707 1 98.56 83 ALA A C 1
ATOM 609 O O . ALA A 1 83 ? -0.285 7.441 8.086 1 98.56 83 ALA A O 1
ATOM 610 N N . GLU A 1 84 ? 1.598 6.852 7.062 1 96.06 84 GLU A N 1
ATOM 611 C CA . GLU A 1 84 ? 1.114 5.492 6.844 1 96.06 84 GLU A CA 1
ATOM 612 C C . GLU A 1 84 ? 0.931 4.75 8.164 1 96.06 84 GLU A C 1
ATOM 614 O O . GLU A 1 84 ? -0.075 4.066 8.367 1 96.06 84 GLU A O 1
ATOM 619 N N . ASP A 1 85 ? 1.931 4.902 9.016 1 93.94 85 ASP A N 1
ATOM 620 C CA . ASP A 1 85 ? 1.861 4.254 10.328 1 93.94 85 ASP A CA 1
ATOM 621 C C . ASP A 1 85 ? 0.665 4.766 11.125 1 93.94 85 ASP A C 1
ATOM 623 O O . ASP A 1 85 ? -0.004 3.988 11.812 1 93.94 85 ASP A O 1
ATOM 627 N N . ALA A 1 86 ? 0.418 5.953 10.969 1 97.81 86 ALA A N 1
ATOM 628 C CA . ALA A 1 86 ? -0.689 6.566 11.695 1 97.81 86 ALA A CA 1
ATOM 629 C C . ALA A 1 86 ? -2.031 6.02 11.219 1 97.81 86 ALA A C 1
ATOM 631 O O . ALA A 1 86 ? -3.057 6.215 11.875 1 97.81 86 ALA A O 1
ATOM 632 N N . GLU A 1 87 ? -2.008 5.402 10.07 1 96.69 87 GLU A N 1
ATOM 633 C CA . GLU A 1 87 ? -3.225 4.742 9.609 1 96.69 87 GLU A CA 1
ATOM 634 C C . GLU A 1 87 ? -3.377 3.363 10.242 1 96.69 87 GLU A C 1
ATOM 636 O O . GLU A 1 87 ? -4.457 3.008 10.719 1 96.69 87 GLU A O 1
ATOM 641 N N . THR A 1 88 ? -2.268 2.639 10.352 1 91.25 88 THR A N 1
ATOM 642 C CA . THR A 1 88 ? -2.432 1.191 10.438 1 91.25 88 THR A CA 1
ATOM 643 C C . THR A 1 88 ? -1.894 0.662 11.766 1 91.25 88 THR A C 1
ATOM 645 O O . THR A 1 88 ? -2.221 -0.455 12.172 1 91.25 88 THR A O 1
ATOM 648 N N . LYS A 1 89 ? -0.988 1.414 12.359 1 91.81 89 LYS A N 1
ATOM 649 C CA . LYS A 1 89 ? -0.355 0.902 13.57 1 91.81 89 LYS A CA 1
ATOM 650 C C . LYS A 1 89 ? -1.187 1.23 14.805 1 91.81 89 LYS A C 1
ATOM 652 O O . LYS A 1 89 ? -2.18 1.956 14.719 1 91.81 89 LYS A O 1
ATOM 657 N N . ALA A 1 90 ? -0.672 0.632 15.844 1 90.62 90 ALA A N 1
ATOM 658 C CA . ALA A 1 90 ? -1.342 0.849 17.125 1 90.62 90 ALA A CA 1
ATOM 659 C C . ALA A 1 90 ? -1.473 2.338 17.422 1 90.62 90 ALA A C 1
ATOM 661 O O . ALA A 1 90 ? -0.52 3.102 17.25 1 90.62 90 ALA A O 1
ATOM 662 N N . GLY A 1 91 ? -2.668 2.701 17.797 1 95.19 91 GLY A N 1
ATOM 663 C CA . GLY A 1 91 ? -2.932 4.098 18.094 1 95.19 91 GLY A CA 1
ATOM 664 C C . GLY A 1 91 ? -3.312 4.91 16.859 1 95.19 91 GLY A C 1
ATOM 665 O O . GLY A 1 91 ? -3.637 6.094 16.984 1 95.19 91 GLY A O 1
ATOM 666 N N . GLY A 1 92 ? -3.42 4.262 15.75 1 97.69 92 GLY A N 1
ATOM 667 C CA . GLY A 1 92 ? -3.729 4.941 14.5 1 97.69 92 GLY A CA 1
ATOM 668 C C . GLY A 1 92 ? -5.219 5.012 14.219 1 97.69 92 GLY A C 1
ATOM 669 O O . GLY A 1 92 ? -6.035 4.672 15.07 1 97.69 92 GLY A O 1
ATOM 670 N N . PHE A 1 93 ? -5.551 5.449 13.094 1 98.69 93 PHE A N 1
ATOM 671 C CA . PHE A 1 93 ? -6.914 5.773 12.695 1 98.69 93 PHE A CA 1
ATOM 672 C C . PHE A 1 93 ? -7.789 4.527 12.688 1 98.69 93 PHE A C 1
ATOM 674 O O . PHE A 1 93 ? -8.945 4.57 13.102 1 98.69 93 PHE A O 1
ATOM 681 N N . ASN A 1 94 ? -7.215 3.449 12.148 1 95.19 94 ASN A N 1
ATOM 682 C CA . ASN A 1 94 ? -8.031 2.242 12.078 1 95.19 94 ASN A CA 1
ATOM 683 C C . ASN A 1 94 ? -8.5 1.804 13.469 1 95.19 94 ASN A C 1
ATOM 685 O O . ASN A 1 94 ? -9.68 1.496 13.656 1 95.19 94 ASN A O 1
ATOM 689 N N . GLU A 1 95 ? -7.641 1.785 14.359 1 96.38 95 GLU A N 1
ATOM 690 C CA . GLU A 1 95 ? -7.988 1.406 15.727 1 96.38 95 GLU A CA 1
ATOM 691 C C . GLU A 1 95 ? -8.914 2.436 16.359 1 96.38 95 GLU A C 1
ATOM 693 O O . GLU A 1 95 ? -9.883 2.076 17.031 1 96.38 95 GLU A O 1
ATOM 698 N N . ALA A 1 96 ? -8.594 3.688 16.188 1 98.56 96 ALA A N 1
ATOM 699 C CA . ALA A 1 96 ? -9.375 4.766 16.781 1 98.56 96 ALA A CA 1
ATOM 700 C C . ALA A 1 96 ? -10.812 4.754 16.281 1 98.56 96 ALA A C 1
ATOM 702 O O . ALA A 1 96 ? -11.75 4.977 17.047 1 98.56 96 ALA A O 1
ATOM 703 N N . ILE A 1 97 ? -11.016 4.488 15.016 1 98.62 97 ILE A N 1
ATOM 704 C CA . ILE A 1 97 ? -12.344 4.441 14.422 1 98.62 97 ILE A CA 1
ATOM 705 C C . ILE A 1 97 ? -13.133 3.264 15 1 98.62 97 ILE A C 1
ATOM 707 O O . ILE A 1 97 ? -14.297 3.406 15.367 1 98.62 97 ILE A O 1
ATOM 711 N N . LYS A 1 98 ? -12.453 2.166 15.047 1 97.38 98 LYS A N 1
ATOM 712 C CA . LYS A 1 98 ? -13.102 1.004 15.648 1 97.38 98 LYS A CA 1
ATOM 713 C C . LYS A 1 98 ? -13.492 1.286 17.094 1 97.38 98 LYS A C 1
ATOM 715 O O . LYS A 1 98 ? -14.609 0.975 17.516 1 97.38 98 LYS A O 1
ATOM 720 N N . ALA A 1 99 ? -12.586 1.892 17.875 1 98.19 99 ALA A N 1
ATOM 721 C CA . ALA A 1 99 ? -12.82 2.207 19.281 1 98.19 99 ALA A CA 1
ATOM 722 C C . ALA A 1 99 ? -13.969 3.201 19.438 1 98.19 99 ALA A C 1
ATOM 724 O O . ALA A 1 99 ? -14.68 3.182 20.453 1 98.19 99 ALA A O 1
ATOM 725 N N . ALA A 1 100 ? -14.227 4.02 18.438 1 98.44 100 ALA A N 1
ATOM 726 C CA . ALA A 1 100 ? -15.281 5.031 18.469 1 98.44 100 ALA A CA 1
ATOM 727 C C . ALA A 1 100 ? -16.625 4.434 18.078 1 98.44 100 ALA A C 1
ATOM 729 O O . ALA A 1 100 ? -17.641 5.141 18.031 1 98.44 100 ALA A O 1
ATOM 730 N N . GLY A 1 101 ? -16.688 3.154 17.75 1 97.94 101 GLY A N 1
ATOM 731 C CA . GLY A 1 101 ? -17.938 2.5 17.406 1 97.94 101 GLY A CA 1
ATOM 732 C C . GLY A 1 101 ? -18.203 2.441 15.914 1 97.94 101 GLY A C 1
ATOM 733 O O . GLY A 1 101 ? -19.328 2.201 15.477 1 97.94 101 GLY A O 1
ATOM 734 N N . GLY A 1 102 ? -17.125 2.768 15.133 1 98.06 102 GLY A N 1
ATOM 735 C CA . GLY A 1 102 ? -17.281 2.703 13.688 1 98.06 102 GLY A CA 1
ATOM 736 C C . GLY A 1 102 ? -17.594 4.047 13.055 1 98.06 102 GLY A C 1
ATOM 737 O O . GLY A 1 102 ? -17.766 5.043 13.766 1 98.06 102 GLY A O 1
ATOM 738 N N . THR A 1 103 ? -17.719 4.059 11.766 1 98.25 103 THR A N 1
ATOM 739 C CA . THR A 1 103 ? -17.828 5.309 11.016 1 98.25 103 THR A CA 1
ATOM 740 C C . THR A 1 103 ? -19.234 5.863 11.07 1 98.25 103 THR A C 1
ATOM 742 O O . THR A 1 103 ? -19.484 6.984 10.625 1 98.25 103 THR A O 1
ATOM 745 N N . LYS A 1 104 ? -20.094 5.133 11.547 1 97.88 104 LYS A N 1
ATOM 746 C CA . LYS A 1 104 ? -21.484 5.574 11.594 1 97.88 104 LYS A CA 1
ATOM 747 C C . LYS A 1 104 ? -21.75 6.434 12.828 1 97.88 104 LYS A C 1
ATOM 749 O O . LYS A 1 104 ? -22.766 7.117 12.906 1 97.88 104 LYS A O 1
ATOM 754 N N . THR A 1 105 ? -20.859 6.41 13.852 1 98.62 105 THR A N 1
ATOM 755 C CA . THR A 1 105 ? -20.953 7.301 15 1 98.62 105 THR A CA 1
ATOM 756 C C . THR A 1 105 ? -20.422 8.688 14.664 1 98.62 105 THR A C 1
ATOM 758 O O . THR A 1 105 ? -19.656 8.852 13.711 1 98.62 105 THR A O 1
ATOM 761 N N . THR A 1 106 ? -20.797 9.648 15.469 1 98.5 106 THR A N 1
ATOM 762 C CA . THR A 1 106 ? -20.328 11.008 15.258 1 98.5 106 THR A CA 1
ATOM 763 C C . THR A 1 106 ? -18.797 11.078 15.391 1 98.5 106 THR A C 1
ATOM 765 O O . THR A 1 106 ? -18.125 11.664 14.547 1 98.5 106 THR A O 1
ATOM 768 N N . ALA A 1 107 ? -18.312 10.438 16.391 1 98.62 107 ALA A N 1
ATOM 769 C CA . ALA A 1 107 ? -16.875 10.445 16.625 1 98.62 107 ALA A CA 1
ATOM 770 C C . ALA A 1 107 ? -16.141 9.68 15.523 1 98.62 107 ALA A C 1
ATOM 772 O O . ALA A 1 107 ? -15.094 10.117 15.031 1 98.62 107 ALA A O 1
ATOM 773 N N . GLY A 1 108 ? -16.734 8.555 15.164 1 98.81 108 GLY A N 1
ATOM 774 C CA . GLY A 1 108 ? -16.125 7.742 14.117 1 98.81 108 GLY A CA 1
ATOM 775 C C . GLY A 1 108 ? -16.141 8.414 12.758 1 98.81 108 GLY A C 1
ATOM 776 O O . GLY A 1 108 ? -15.195 8.289 11.984 1 98.81 108 GLY A O 1
ATOM 777 N N . ALA A 1 109 ? -17.141 9.164 12.516 1 98.88 109 ALA A N 1
ATOM 778 C CA . ALA A 1 109 ? -17.234 9.898 11.258 1 98.88 109 ALA A CA 1
ATOM 779 C C . ALA A 1 109 ? -16.156 10.984 11.18 1 98.88 109 ALA A C 1
ATOM 781 O O . ALA A 1 109 ? -15.547 11.188 10.133 1 98.88 109 ALA A O 1
ATOM 782 N N . ALA A 1 110 ? -15.977 11.648 12.273 1 98.94 110 ALA A N 1
ATOM 783 C CA . ALA A 1 110 ? -14.961 12.688 12.305 1 98.94 110 ALA A CA 1
ATOM 784 C C . ALA A 1 110 ? -13.562 12.102 12.117 1 98.94 110 ALA A C 1
ATOM 786 O O . ALA A 1 110 ? -12.727 12.68 11.43 1 98.94 110 ALA A O 1
ATOM 787 N N . LEU A 1 111 ? -13.375 10.938 12.727 1 98.94 111 LEU A N 1
ATOM 788 C CA . LEU A 1 111 ? -12.109 10.234 12.562 1 98.94 111 LEU A CA 1
ATOM 789 C C . LEU A 1 111 ? -11.938 9.75 11.125 1 98.94 111 LEU A C 1
ATOM 791 O O . LEU A 1 111 ? -10.828 9.75 10.594 1 98.94 111 LEU A O 1
ATOM 795 N N . GLN A 1 112 ? -13.039 9.391 10.523 1 98.94 112 GLN A N 1
ATOM 796 C CA . GLN A 1 112 ? -12.969 8.953 9.133 1 98.94 112 GLN A CA 1
ATOM 797 C C . GLN A 1 112 ? -12.586 10.109 8.211 1 98.94 112 GLN A C 1
ATOM 799 O O . GLN A 1 112 ? -11.789 9.93 7.285 1 98.94 112 GLN A O 1
ATOM 804 N N . VAL A 1 113 ? -13.07 11.273 8.477 1 98.94 113 VAL A N 1
ATOM 805 C CA . VAL A 1 113 ? -12.656 12.438 7.711 1 98.94 113 VAL A CA 1
ATOM 806 C C . VAL A 1 113 ? -11.172 12.711 7.953 1 98.94 113 VAL A C 1
ATOM 808 O O . VAL A 1 113 ? -10.422 12.984 7.008 1 98.94 113 VAL A O 1
ATOM 811 N N . GLY A 1 114 ? -10.758 12.562 9.211 1 98.94 114 GLY A N 1
ATOM 812 C CA . GLY A 1 114 ? -9.344 12.719 9.531 1 98.94 114 GLY A CA 1
ATOM 813 C C . GLY A 1 114 ? -8.461 11.719 8.812 1 98.94 114 GLY A C 1
ATOM 814 O O . GLY A 1 114 ? -7.371 12.062 8.344 1 98.94 114 GLY A O 1
ATOM 815 N N . LYS A 1 115 ? -8.953 10.57 8.711 1 98.94 115 LYS A N 1
ATOM 816 C CA . LYS A 1 115 ? -8.211 9.523 8.016 1 98.94 115 LYS A CA 1
ATOM 817 C C . LYS A 1 115 ? -8.07 9.844 6.531 1 98.94 115 LYS A C 1
ATOM 819 O O . LYS A 1 115 ? -7.012 9.633 5.938 1 98.94 115 LYS A O 1
ATOM 824 N N . ILE A 1 116 ? -9.117 10.312 5.949 1 98.94 116 ILE A N 1
ATOM 825 C CA . ILE A 1 116 ? -9.078 10.703 4.543 1 98.94 116 ILE A CA 1
ATOM 826 C C . ILE A 1 116 ? -8.023 11.781 4.336 1 98.94 116 ILE A C 1
ATOM 828 O O . ILE A 1 116 ? -7.219 11.703 3.406 1 98.94 116 ILE A O 1
ATOM 832 N N . LYS A 1 117 ? -7.969 12.734 5.207 1 98.94 117 LYS A N 1
ATOM 833 C CA . LYS A 1 117 ? -6.977 13.797 5.109 1 98.94 117 LYS A CA 1
ATOM 834 C C . LYS A 1 117 ? -5.562 13.25 5.297 1 98.94 117 LYS A C 1
ATOM 836 O O . LYS A 1 117 ? -4.629 13.68 4.617 1 98.94 117 LYS A O 1
ATOM 841 N N . ASN A 1 118 ? -5.41 12.32 6.246 1 98.94 118 ASN A N 1
ATOM 842 C CA . ASN A 1 118 ? -4.121 11.656 6.43 1 98.94 118 ASN A CA 1
ATOM 843 C C . ASN A 1 118 ? -3.686 10.914 5.172 1 98.94 118 ASN A C 1
ATOM 845 O O . ASN A 1 118 ? -2.498 10.883 4.84 1 98.94 118 ASN A O 1
ATOM 849 N N . LYS A 1 119 ? -4.613 10.336 4.445 1 98.94 119 LYS A N 1
ATOM 850 C CA . LYS A 1 119 ? -4.305 9.648 3.197 1 98.94 119 LYS A CA 1
ATOM 851 C C . LYS A 1 119 ? -3.826 10.633 2.133 1 98.94 119 LYS A C 1
ATOM 853 O O . LYS A 1 119 ? -2.941 10.312 1.337 1 98.94 119 LYS A O 1
ATOM 858 N N . VAL A 1 120 ? -4.461 11.781 2.102 1 98.94 120 VAL A N 1
ATOM 859 C CA . VAL A 1 120 ? -3.975 12.812 1.195 1 98.94 120 VAL A CA 1
ATOM 860 C C . VAL A 1 120 ? -2.529 13.164 1.537 1 98.94 120 VAL A C 1
ATOM 862 O O . VAL A 1 120 ? -1.684 13.281 0.646 1 98.94 120 VAL A O 1
ATOM 865 N N . LEU A 1 121 ? -2.23 13.289 2.854 1 98.94 121 LEU A N 1
ATOM 866 C CA . LEU A 1 121 ? -0.872 13.555 3.316 1 98.94 121 LEU A CA 1
ATOM 867 C C . LEU A 1 121 ? 0.084 12.461 2.857 1 98.94 121 LEU A C 1
ATOM 869 O O . LEU A 1 121 ? 1.072 12.742 2.174 1 98.94 121 LEU A O 1
ATOM 873 N N . LYS A 1 122 ? -0.227 11.297 3.088 1 98.81 122 LYS A N 1
ATOM 874 C CA . LYS A 1 122 ? 0.589 10.133 2.756 1 98.81 122 LYS A CA 1
ATOM 875 C C . LYS A 1 122 ? 0.875 10.07 1.259 1 98.81 122 LYS A C 1
ATOM 877 O O . LYS A 1 122 ? 2.033 9.992 0.846 1 98.81 122 LYS A O 1
ATOM 882 N N . LEU A 1 123 ? -0.156 10.188 0.482 1 98.88 123 LEU A N 1
ATOM 883 C CA . LEU A 1 123 ? -0.049 9.977 -0.957 1 98.88 123 LEU A CA 1
ATOM 884 C C . LEU A 1 123 ? 0.644 11.156 -1.632 1 98.88 123 LEU A C 1
ATOM 886 O O . LEU A 1 123 ? 1.395 10.969 -2.594 1 98.88 123 LEU A O 1
ATOM 890 N N . LYS A 1 124 ? 0.395 12.32 -1.154 1 98.88 124 LYS A N 1
ATOM 891 C CA . LYS A 1 124 ? 1.089 13.477 -1.713 1 98.88 124 LYS A CA 1
ATOM 892 C C . LYS A 1 124 ? 2.592 13.398 -1.457 1 98.88 124 LYS A C 1
ATOM 894 O O . LYS A 1 124 ? 3.395 13.656 -2.354 1 98.88 124 LYS A O 1
ATOM 899 N N . LEU A 1 125 ? 2.936 13 -0.228 1 98.81 125 LEU A N 1
ATOM 900 C CA . LEU A 1 125 ? 4.355 12.891 0.092 1 98.81 125 LEU A CA 1
ATOM 901 C C . LEU A 1 125 ? 4.992 11.727 -0.664 1 98.81 125 LEU A C 1
ATOM 903 O O . LEU A 1 125 ? 6.152 11.82 -1.079 1 98.81 125 LEU A O 1
ATOM 907 N N . PHE A 1 126 ? 4.27 10.727 -0.875 1 98 126 PHE A N 1
ATOM 908 C CA . PHE A 1 126 ? 4.742 9.594 -1.657 1 98 126 PHE A CA 1
ATOM 909 C C . PHE A 1 126 ? 5.062 10.008 -3.086 1 98 126 PHE A C 1
ATOM 911 O O . PHE A 1 126 ? 6.18 9.805 -3.562 1 98 126 PHE A O 1
ATOM 918 N N . THR A 1 127 ? 4.148 10.602 -3.752 1 98.19 127 THR A N 1
ATOM 919 C CA . THR A 1 127 ? 4.332 11.008 -5.141 1 98.19 127 THR A CA 1
ATOM 920 C C . THR A 1 127 ? 5.434 12.062 -5.258 1 98.19 127 THR A C 1
ATOM 922 O O . THR A 1 127 ? 6.246 12.016 -6.184 1 98.19 127 THR A O 1
ATOM 925 N N . LEU A 1 128 ? 5.453 12.969 -4.285 1 98.19 128 LEU A N 1
ATOM 926 C CA . LEU A 1 128 ? 6.477 14 -4.281 1 98.19 128 LEU A CA 1
ATOM 927 C C . LEU A 1 128 ? 7.871 13.391 -4.164 1 98.19 128 LEU A C 1
ATOM 929 O O . LEU A 1 128 ? 8.773 13.758 -4.918 1 98.19 128 LEU A O 1
ATOM 933 N N . ALA A 1 129 ? 8.023 12.453 -3.275 1 97.88 129 ALA A N 1
ATOM 934 C CA . ALA A 1 129 ? 9.32 11.812 -3.078 1 97.88 129 ALA A CA 1
ATOM 935 C C . ALA A 1 129 ? 9.781 11.102 -4.348 1 97.88 129 ALA A C 1
ATOM 937 O O . ALA A 1 129 ? 10.938 11.25 -4.762 1 97.88 129 ALA A O 1
ATOM 938 N N . MET A 1 130 ? 8.906 10.43 -4.973 1 96.62 130 MET A N 1
ATOM 939 C CA . MET A 1 130 ? 9.258 9.711 -6.188 1 96.62 130 MET A CA 1
ATOM 940 C C . MET A 1 130 ? 9.602 10.68 -7.316 1 96.62 130 MET A C 1
ATOM 942 O O . MET A 1 130 ? 10.531 10.438 -8.094 1 96.62 130 MET A O 1
ATOM 946 N N . GLN A 1 131 ? 8.852 11.719 -7.41 1 97.56 131 GLN A N 1
ATOM 947 C CA . GLN A 1 131 ? 9.109 12.727 -8.438 1 97.56 131 GLN A CA 1
ATOM 948 C C . GLN A 1 131 ? 10.469 13.391 -8.219 1 97.56 131 GLN A C 1
ATOM 950 O O . GLN A 1 131 ? 11.188 13.672 -9.18 1 97.56 131 GLN A O 1
ATOM 955 N N . ILE A 1 132 ? 10.766 13.609 -7.012 1 97.06 132 ILE A N 1
ATOM 956 C CA . ILE A 1 132 ? 12.055 14.203 -6.688 1 97.06 132 ILE A CA 1
ATOM 957 C C . ILE A 1 132 ? 13.18 13.25 -7.098 1 97.06 132 ILE A C 1
ATOM 959 O O . ILE A 1 132 ? 14.148 13.656 -7.738 1 97.06 132 ILE A O 1
ATOM 963 N N . GLU A 1 133 ? 12.953 12.039 -6.715 1 95.69 133 GLU A N 1
ATOM 964 C CA . GLU A 1 133 ? 13.961 11.055 -7.074 1 95.69 133 GLU A CA 1
ATOM 965 C C . GLU A 1 133 ? 14.133 10.961 -8.586 1 95.69 133 GLU A C 1
ATOM 967 O O . GLU A 1 133 ? 15.258 10.891 -9.086 1 95.69 133 GLU A O 1
ATOM 972 N N . GLN A 1 134 ? 13.086 10.969 -9.25 1 95 134 GLN A N 1
ATOM 973 C CA . GLN A 1 134 ? 13.133 10.914 -10.703 1 95 134 GLN A CA 1
ATOM 974 C C . GLN A 1 134 ? 13.797 12.156 -11.281 1 95 134 GLN A C 1
ATOM 976 O O . GLN A 1 134 ? 14.609 12.07 -12.203 1 95 134 GLN A O 1
ATOM 981 N N . ALA A 1 135 ? 13.469 13.281 -10.797 1 95.62 135 ALA A N 1
ATOM 982 C CA . ALA A 1 135 ? 14.039 14.547 -11.258 1 95.62 135 ALA A CA 1
ATOM 983 C C . ALA A 1 135 ? 15.547 14.586 -11.031 1 95.62 135 ALA A C 1
ATOM 985 O O . ALA A 1 135 ? 16.281 15.25 -11.773 1 95.62 135 ALA A O 1
ATOM 986 N N . LYS A 1 136 ? 16.016 13.828 -10.094 1 95.56 136 LYS A N 1
ATOM 987 C CA . LYS A 1 136 ? 17.422 13.812 -9.75 1 95.56 136 LYS A CA 1
ATOM 988 C C . LYS A 1 136 ? 18.156 12.703 -10.5 1 95.56 136 LYS A C 1
ATOM 990 O O . LYS A 1 136 ? 19.312 12.391 -10.18 1 95.56 136 LYS A O 1
ATOM 995 N N . GLY A 1 137 ? 17.484 12.078 -11.414 1 92.25 137 GLY A N 1
ATOM 996 C CA . GLY A 1 137 ? 18.141 11.086 -12.25 1 92.25 137 GLY A CA 1
ATOM 997 C C . GLY A 1 137 ? 17.984 9.672 -11.727 1 92.25 137 GLY A C 1
ATOM 998 O O . GLY A 1 137 ? 18.688 8.758 -12.172 1 92.25 137 GLY A O 1
ATOM 999 N N . GLY A 1 138 ? 17.109 9.555 -10.828 1 88.12 138 GLY A N 1
ATOM 1000 C CA . GLY A 1 138 ? 16.844 8.219 -10.312 1 88.12 138 GLY A CA 1
ATOM 1001 C C . GLY A 1 138 ? 16.062 7.344 -11.266 1 88.12 138 GLY A C 1
ATOM 1002 O O . GLY A 1 138 ? 15.883 7.699 -12.438 1 88.12 138 GLY A O 1
ATOM 1003 N N . LYS A 1 139 ? 15.75 6.191 -10.828 1 82.25 139 LYS A N 1
ATOM 1004 C CA . LYS A 1 139 ? 14.961 5.223 -11.586 1 82.25 139 LYS A CA 1
ATOM 1005 C C . LYS A 1 139 ? 13.664 5.852 -12.086 1 82.25 139 LYS A C 1
ATOM 1007 O O . LYS A 1 139 ? 13.055 6.672 -11.391 1 82.25 139 LYS A O 1
ATOM 1012 N N . ASP A 1 140 ? 13.305 5.332 -13.281 1 85.69 140 ASP A N 1
ATOM 1013 C CA . ASP A 1 140 ? 12.008 5.75 -13.805 1 85.69 140 ASP A CA 1
ATOM 1014 C C . ASP A 1 140 ? 10.859 5.109 -13.031 1 85.69 140 ASP A C 1
ATOM 1016 O O . ASP A 1 140 ? 10.711 3.885 -13.031 1 85.69 140 ASP A O 1
ATOM 1020 N N . ASN A 1 141 ? 10.117 5.992 -12.43 1 85.75 141 ASN A N 1
ATOM 1021 C CA . ASN A 1 141 ? 8.984 5.535 -11.633 1 85.75 141 ASN A CA 1
ATOM 1022 C C . ASN A 1 141 ? 7.668 6.086 -12.172 1 85.75 141 ASN A C 1
ATOM 1024 O O . ASN A 1 141 ? 6.691 6.203 -11.422 1 85.75 141 ASN A O 1
ATOM 1028 N N . SER A 1 142 ? 7.605 6.332 -13.406 1 89.5 142 SER A N 1
ATOM 1029 C CA . SER A 1 142 ? 6.473 7.051 -13.992 1 89.5 142 SER A CA 1
ATOM 1030 C C . SER A 1 142 ? 5.176 6.27 -13.82 1 89.5 142 SER A C 1
ATOM 1032 O O . SER A 1 142 ? 4.137 6.844 -13.492 1 89.5 142 SER A O 1
ATOM 1034 N N . ALA A 1 143 ? 5.254 5.023 -14.047 1 83.69 143 ALA A N 1
ATOM 1035 C CA . ALA A 1 143 ? 4.043 4.215 -13.914 1 83.69 143 ALA A CA 1
ATOM 1036 C C . ALA A 1 143 ? 3.551 4.191 -12.477 1 83.69 143 ALA A C 1
ATOM 1038 O O . ALA A 1 143 ? 2.35 4.312 -12.219 1 83.69 143 ALA A O 1
ATOM 1039 N N . LYS A 1 144 ? 4.469 4.008 -11.539 1 86.19 144 LYS A N 1
ATOM 1040 C CA . LYS A 1 144 ? 4.109 3.992 -10.125 1 86.19 144 LYS A CA 1
ATOM 1041 C C . LYS A 1 144 ? 3.611 5.363 -9.672 1 86.19 144 LYS A C 1
ATOM 1043 O O . LYS A 1 144 ? 2.664 5.453 -8.883 1 86.19 144 LYS A O 1
ATOM 1048 N N . ILE A 1 145 ? 4.168 6.422 -10.172 1 94.5 145 ILE A N 1
ATOM 1049 C CA . ILE A 1 145 ? 3.721 7.773 -9.859 1 94.5 145 ILE A CA 1
ATOM 1050 C C . ILE A 1 145 ? 2.291 7.973 -10.352 1 94.5 145 ILE A C 1
ATOM 1052 O O . ILE A 1 145 ? 1.455 8.539 -9.648 1 94.5 145 ILE A O 1
ATOM 1056 N N . ALA A 1 146 ? 2.027 7.531 -11.508 1 91.75 146 ALA A N 1
ATOM 1057 C CA . ALA A 1 146 ? 0.682 7.664 -12.062 1 91.75 146 ALA A CA 1
ATOM 1058 C C . ALA A 1 146 ? -0.339 6.918 -11.211 1 91.75 146 ALA A C 1
ATOM 1060 O O . ALA A 1 146 ? -1.423 7.434 -10.93 1 91.75 146 ALA A O 1
ATOM 1061 N N . GLU A 1 147 ? 0.032 5.777 -10.82 1 89.44 147 GLU A N 1
ATOM 1062 C CA . GLU A 1 147 ? -0.841 4.965 -9.977 1 89.44 147 GLU A CA 1
ATOM 1063 C C . GLU A 1 147 ? -1.144 5.668 -8.656 1 89.44 147 GLU A C 1
ATOM 1065 O O . GLU A 1 147 ? -2.307 5.785 -8.266 1 89.44 147 GLU A O 1
ATOM 1070 N N . GLU A 1 148 ? -0.085 6.074 -8.031 1 95.06 148 GLU A N 1
ATOM 1071 C CA . GLU A 1 148 ? -0.251 6.723 -6.73 1 95.06 148 GLU A CA 1
ATOM 1072 C C . GLU A 1 148 ? -0.959 8.062 -6.871 1 95.06 148 GLU A C 1
ATOM 1074 O O . GLU A 1 148 ? -1.712 8.477 -5.984 1 95.06 148 GLU A O 1
ATOM 1079 N N . THR A 1 149 ? -0.778 8.711 -7.977 1 97.19 149 THR A N 1
ATOM 1080 C CA . THR A 1 149 ? -1.458 9.977 -8.25 1 97.19 149 THR A CA 1
ATOM 1081 C C . THR A 1 149 ? -2.959 9.758 -8.414 1 97.19 149 THR A C 1
ATOM 1083 O O . THR A 1 149 ? -3.764 10.578 -7.977 1 97.19 149 THR A O 1
ATOM 1086 N N . LYS A 1 150 ? -3.287 8.672 -9 1 94.19 150 LYS A N 1
ATOM 1087 C CA . LYS A 1 150 ? -4.707 8.336 -9.109 1 94.19 150 LYS A CA 1
ATOM 1088 C C . LYS A 1 150 ? -5.336 8.164 -7.73 1 94.19 150 LYS A C 1
ATOM 1090 O O . LYS A 1 150 ? -6.426 8.68 -7.469 1 94.19 150 LYS A O 1
ATOM 1095 N N . LYS A 1 151 ? -4.668 7.508 -6.828 1 95.94 151 LYS A N 1
ATOM 1096 C CA . LYS A 1 151 ? -5.141 7.336 -5.457 1 95.94 151 LYS A CA 1
ATOM 1097 C C . LYS A 1 151 ? -5.223 8.68 -4.73 1 95.94 151 LYS A C 1
ATOM 1099 O O . LYS A 1 151 ? -6.18 8.938 -4 1 95.94 151 LYS A O 1
ATOM 1104 N N . LEU A 1 152 ? -4.188 9.445 -4.965 1 98.81 152 LEU A N 1
ATOM 1105 C CA . LEU A 1 152 ? -4.164 10.773 -4.371 1 98.81 152 LEU A CA 1
ATOM 1106 C C . LEU A 1 152 ? -5.383 11.586 -4.809 1 98.81 152 LEU A C 1
ATOM 1108 O O . LEU A 1 152 ? -6.098 12.133 -3.969 1 98.81 152 LEU A O 1
ATOM 1112 N N . ASN A 1 153 ? -5.621 11.578 -6.074 1 98.62 153 ASN A N 1
ATOM 1113 C CA . ASN A 1 153 ? -6.734 12.359 -6.613 1 98.62 153 ASN A CA 1
ATOM 1114 C C . ASN A 1 153 ? -8.07 11.867 -6.07 1 98.62 153 ASN A C 1
ATOM 1116 O O . ASN A 1 153 ? -8.953 12.672 -5.77 1 98.62 153 ASN A O 1
ATOM 1120 N N . LYS A 1 154 ? -8.195 10.609 -5.926 1 97.88 154 LYS A N 1
ATOM 1121 C CA . LYS A 1 154 ? -9.414 10.062 -5.348 1 97.88 154 LYS A CA 1
ATOM 1122 C C . LYS A 1 154 ? -9.617 10.547 -3.914 1 97.88 154 LYS A C 1
ATOM 1124 O O . LYS A 1 154 ? -10.719 10.938 -3.535 1 97.88 154 LYS A O 1
ATOM 1129 N N . ASN A 1 155 ? -8.57 10.531 -3.152 1 98.88 155 ASN A N 1
ATOM 1130 C CA . ASN A 1 155 ? -8.688 10.945 -1.758 1 98.88 155 ASN A CA 1
ATOM 1131 C C . ASN A 1 155 ? -8.859 12.453 -1.633 1 98.88 155 ASN A C 1
ATOM 1133 O O . ASN A 1 155 ? -9.539 12.93 -0.725 1 98.88 155 ASN A O 1
ATOM 1137 N N . ILE A 1 156 ? -8.32 13.203 -2.549 1 98.94 156 ILE A N 1
ATOM 1138 C CA . ILE A 1 156 ? -8.578 14.641 -2.604 1 98.94 156 ILE A CA 1
ATOM 1139 C C . ILE A 1 156 ? -10.055 14.891 -2.861 1 98.94 156 ILE A C 1
ATOM 1141 O O . ILE A 1 156 ? -10.664 15.758 -2.229 1 98.94 156 ILE A O 1
ATOM 1145 N N . GLU A 1 157 ? -10.625 14.133 -3.766 1 98.88 157 GLU A N 1
ATOM 1146 C CA . GLU A 1 157 ? -12.047 14.266 -4.055 1 98.88 157 GLU A CA 1
ATOM 1147 C C . GLU A 1 157 ? -12.898 13.906 -2.836 1 98.88 157 GLU A C 1
ATOM 1149 O O . GLU A 1 157 ? -13.875 14.586 -2.533 1 98.88 157 GLU A O 1
ATOM 1154 N N . LEU A 1 158 ? -12.547 12.852 -2.143 1 98.88 158 LEU A N 1
ATOM 1155 C CA . LEU A 1 158 ? -13.258 12.461 -0.93 1 98.88 158 LEU A CA 1
ATOM 1156 C C . LEU A 1 158 ? -13.148 13.547 0.138 1 98.88 158 LEU A C 1
ATOM 1158 O O . LEU A 1 158 ? -14.117 13.828 0.848 1 98.88 158 LEU A O 1
ATOM 1162 N N . ASP A 1 159 ? -11.953 14.086 0.232 1 98.94 159 ASP A N 1
ATOM 1163 C CA . ASP A 1 159 ? -11.766 15.18 1.178 1 98.94 159 ASP A CA 1
ATOM 1164 C C . ASP A 1 159 ? -12.648 16.375 0.819 1 98.94 159 ASP A C 1
ATOM 1166 O O . ASP A 1 159 ? -13.305 16.953 1.688 1 98.94 159 ASP A O 1
ATOM 1170 N N . LYS A 1 160 ? -12.664 16.75 -0.446 1 98.94 160 LYS A N 1
ATOM 1171 C CA . LYS A 1 160 ? -13.492 17.859 -0.904 1 98.94 160 LYS A CA 1
ATOM 1172 C C . LYS A 1 160 ? -14.969 17.578 -0.649 1 98.94 160 LYS A C 1
ATOM 1174 O O . LYS A 1 160 ? -15.719 18.5 -0.292 1 98.94 160 LYS A O 1
ATOM 1179 N N . ALA A 1 161 ? -15.398 16.359 -0.806 1 98.81 161 ALA A N 1
ATOM 1180 C CA . ALA A 1 161 ? -16.797 15.992 -0.557 1 98.81 161 ALA A CA 1
ATOM 1181 C C . ALA A 1 161 ? -17.141 16.109 0.924 1 98.81 161 ALA A C 1
ATOM 1183 O O . ALA A 1 161 ? -18.297 16.266 1.286 1 98.81 161 ALA A O 1
ATOM 1184 N N . ALA A 1 162 ? -16.125 16.109 1.747 1 98.81 162 ALA A N 1
ATOM 1185 C CA . ALA A 1 162 ? -16.312 16.203 3.191 1 98.81 162 ALA A CA 1
ATOM 1186 C C . ALA A 1 162 ? -16.078 17.625 3.682 1 98.81 162 ALA A C 1
ATOM 1188 O O . ALA A 1 162 ? -15.875 17.859 4.875 1 98.81 162 ALA A O 1
ATOM 1189 N N . ALA A 1 163 ? -16.125 18.578 2.736 1 98.88 163 ALA A N 1
ATOM 1190 C CA . ALA A 1 163 ? -15.852 19.969 3.092 1 98.88 163 ALA A CA 1
ATOM 1191 C C . ALA A 1 163 ? -16.781 20.438 4.215 1 98.88 163 ALA A C 1
ATOM 1193 O O . ALA A 1 163 ? -17.984 20.25 4.152 1 98.88 163 ALA A O 1
ATOM 1194 N N . GLY A 1 164 ? -16.156 20.906 5.207 1 98.81 164 GLY A N 1
ATOM 1195 C CA . GLY A 1 164 ? -16.906 21.5 6.309 1 98.81 164 GLY A CA 1
ATOM 1196 C C . GLY A 1 164 ? -17.25 20.484 7.391 1 98.81 164 GLY A C 1
ATOM 1197 O O . GLY A 1 164 ? -17.641 20.875 8.492 1 98.81 164 GLY A O 1
ATOM 1198 N N . GLN A 1 165 ? -17.109 19.234 7.141 1 98.81 165 GLN A N 1
ATOM 1199 C CA . GLN A 1 165 ? -17.359 18.203 8.148 1 98.81 165 GLN A CA 1
ATOM 1200 C C . GLN A 1 165 ? -16.219 18.156 9.164 1 98.81 165 GLN A C 1
ATOM 1202 O O . GLN A 1 165 ? -15.055 18.328 8.812 1 98.81 165 GLN A O 1
ATOM 1207 N N . LYS A 1 166 ? -16.578 17.875 10.391 1 98.88 166 LYS A N 1
ATOM 1208 C CA . LYS A 1 166 ? -15.602 17.766 11.461 1 98.88 166 LYS A CA 1
ATOM 1209 C C . LYS A 1 166 ? -14.57 16.688 11.156 1 98.88 166 LYS A C 1
ATOM 1211 O O . LYS A 1 166 ? -14.914 15.602 10.688 1 98.88 166 LYS A O 1
ATOM 1216 N N . SER A 1 167 ? -13.375 17.031 11.406 1 98.94 167 SER A N 1
ATOM 1217 C CA . SER A 1 167 ? -12.242 16.125 11.219 1 98.94 167 SER A CA 1
ATOM 1218 C C . SER A 1 167 ? -11.406 16.016 12.492 1 98.94 167 SER A C 1
ATOM 1220 O O . SER A 1 167 ? -11.047 17.031 13.094 1 98.94 167 SER A O 1
ATOM 1222 N N . THR A 1 168 ? -11.086 14.789 12.844 1 98.88 168 THR A N 1
ATOM 1223 C CA . THR A 1 168 ? -10.328 14.547 14.07 1 98.88 168 THR A CA 1
ATOM 1224 C C . THR A 1 168 ? -9.07 13.727 13.773 1 98.88 168 THR A C 1
ATOM 1226 O O . THR A 1 168 ? -9.133 12.727 13.055 1 98.88 168 THR A O 1
ATOM 1229 N N . SER A 1 169 ? -8.016 14.203 14.352 1 98.75 169 SER A N 1
ATOM 1230 C CA . SER A 1 169 ? -6.766 13.469 14.242 1 98.75 169 SER A CA 1
ATOM 1231 C C . SER A 1 169 ? -6.641 12.414 15.336 1 98.75 169 SER A C 1
ATOM 1233 O O . SER A 1 169 ? -7.504 12.312 16.203 1 98.75 169 SER A O 1
ATOM 1235 N N . VAL A 1 170 ? -5.625 11.633 15.172 1 98.75 170 VAL A N 1
ATOM 1236 C CA . VAL A 1 170 ? -5.258 10.695 16.234 1 98.75 170 VAL A CA 1
ATOM 1237 C C . VAL A 1 170 ? -4.039 11.219 16.984 1 98.75 170 VAL A C 1
ATOM 1239 O O . VAL A 1 170 ? -3.25 11.992 16.438 1 98.75 170 VAL A O 1
ATOM 1242 N N . ASN A 1 171 ? -3.953 10.836 18.25 1 96.44 171 ASN A N 1
ATOM 1243 C CA . ASN A 1 171 ? -2.742 11.109 19.016 1 96.44 171 ASN A CA 1
ATOM 1244 C C . ASN A 1 171 ? -1.672 10.047 18.75 1 96.44 171 ASN A C 1
ATOM 1246 O O . ASN A 1 171 ? -1.413 9.203 19.609 1 96.44 171 ASN A O 1
ATOM 1250 N N . PHE A 1 172 ? -1.056 10.133 17.672 1 97.5 172 PHE A N 1
ATOM 1251 C CA . PHE A 1 172 ? -0.091 9.141 17.219 1 97.5 172 PHE A CA 1
ATOM 1252 C C . PHE A 1 172 ? 1.335 9.633 17.422 1 97.5 172 PHE A C 1
ATOM 1254 O O . PHE A 1 172 ? 1.639 10.797 17.141 1 97.5 172 PHE A O 1
ATOM 1261 N N . GLN A 1 173 ? 2.17 8.641 17.875 1 94.62 173 GLN A N 1
ATOM 1262 C CA . GLN A 1 173 ? 3.57 8.992 18.078 1 94.62 173 GLN A CA 1
ATOM 1263 C C . GLN A 1 173 ? 4.414 8.633 16.859 1 94.62 173 GLN A C 1
ATOM 1265 O O . GLN A 1 173 ? 4.418 7.488 16.422 1 94.62 173 GLN A O 1
ATOM 1270 N N . GLY A 1 174 ? 4.949 9.695 16.297 1 95.38 174 GLY A N 1
ATOM 1271 C CA . GLY A 1 174 ? 5.836 9.578 15.148 1 95.38 174 GLY A CA 1
ATOM 1272 C C . GLY A 1 174 ? 6.434 10.906 14.727 1 95.38 174 GLY A C 1
ATOM 1273 O O . GLY A 1 174 ? 5.992 11.969 15.172 1 95.38 174 GLY A O 1
ATOM 1274 N N . THR A 1 175 ? 7.496 10.719 13.914 1 96.19 175 THR A N 1
ATOM 1275 C CA . THR A 1 175 ? 8.172 11.93 13.469 1 96.19 175 THR A CA 1
ATOM 1276 C C . THR A 1 175 ? 8.508 11.844 11.977 1 96.19 175 THR A C 1
ATOM 1278 O O . THR A 1 175 ? 8.32 10.805 11.352 1 96.19 175 THR A O 1
ATOM 1281 N N . SER A 1 176 ? 8.914 12.961 11.461 1 95.75 176 SER A N 1
ATOM 1282 C CA . SER A 1 176 ? 9.477 12.992 10.117 1 95.75 176 SER A CA 1
ATOM 1283 C C . SER A 1 176 ? 11 12.945 10.148 1 95.75 176 SER A C 1
ATOM 1285 O O . SER A 1 176 ? 11.656 13.328 9.18 1 95.75 176 SER A O 1
ATOM 1287 N N . GLN A 1 177 ? 11.531 12.586 11.305 1 94.38 177 GLN A N 1
ATOM 1288 C CA . GLN A 1 177 ? 12.977 12.383 11.383 1 94.38 177 GLN A CA 1
ATOM 1289 C C . GLN A 1 177 ? 13.406 11.148 10.594 1 94.38 177 GLN A C 1
ATOM 1291 O O . GLN A 1 177 ? 12.906 10.047 10.836 1 94.38 177 GLN A O 1
ATOM 1296 N N . PRO A 1 178 ? 14.383 11.414 9.773 1 90.75 178 PRO A N 1
ATOM 1297 C CA . PRO A 1 178 ? 14.805 10.258 8.977 1 90.75 178 PRO A CA 1
ATOM 1298 C C . PRO A 1 178 ? 15.539 9.211 9.812 1 90.75 178 PRO A C 1
ATOM 1300 O O . PRO A 1 178 ? 16.156 9.539 10.828 1 90.75 178 PRO A O 1
ATOM 1303 N N . MET B 1 1 ? 89.625 -42.594 -21.547 1 31.64 1 MET B N 1
ATOM 1304 C CA . MET B 1 1 ? 89.375 -41.156 -21.375 1 31.64 1 MET B CA 1
ATOM 1305 C C . MET B 1 1 ? 87.875 -40.875 -21.234 1 31.64 1 MET B C 1
ATOM 1307 O O . MET B 1 1 ? 87.062 -41.125 -22.141 1 31.64 1 MET B O 1
ATOM 1311 N N . GLN B 1 2 ? 87.312 -41.281 -20.031 1 38.38 2 GLN B N 1
ATOM 1312 C CA . GLN B 1 2 ? 85.938 -41.531 -19.516 1 38.38 2 GLN B CA 1
ATOM 1313 C C . GLN B 1 2 ? 85.188 -40.219 -19.438 1 38.38 2 GLN B C 1
ATOM 1315 O O . GLN B 1 2 ? 85.562 -39.281 -18.734 1 38.38 2 GLN B O 1
ATOM 1320 N N . PHE B 1 3 ? 84.688 -39.75 -20.625 1 36.62 3 PHE B N 1
ATOM 1321 C CA . PHE B 1 3 ? 83.938 -38.5 -20.734 1 36.62 3 PHE B CA 1
ATOM 1322 C C . PHE B 1 3 ? 82.75 -38.531 -19.844 1 36.62 3 PHE B C 1
ATOM 1324 O O . PHE B 1 3 ? 81.875 -39.438 -19.953 1 36.62 3 PHE B O 1
ATOM 1331 N N . LYS B 1 4 ? 82.812 -38.062 -18.594 1 37.16 4 LYS B N 1
ATOM 1332 C CA . LYS B 1 4 ? 81.812 -37.875 -17.516 1 37.16 4 LYS B CA 1
ATOM 1333 C C . LYS B 1 4 ? 80.75 -36.906 -17.953 1 37.16 4 LYS B C 1
ATOM 1335 O O . LYS B 1 4 ? 80.938 -35.75 -18.219 1 37.16 4 LYS B O 1
ATOM 1340 N N . PHE B 1 5 ? 79.812 -37.344 -18.859 1 33.56 5 PHE B N 1
ATOM 1341 C CA . PHE B 1 5 ? 78.75 -36.469 -19.25 1 33.56 5 PHE B CA 1
ATOM 1342 C C . PHE B 1 5 ? 77.875 -36.062 -18.047 1 33.56 5 PHE B C 1
ATOM 1344 O O . PHE B 1 5 ? 77.438 -36.938 -17.297 1 33.56 5 PHE B O 1
ATOM 1351 N N . ALA B 1 6 ? 78.188 -34.938 -17.406 1 36.91 6 ALA B N 1
ATOM 1352 C CA . ALA B 1 6 ? 77.5 -34.312 -16.281 1 36.91 6 ALA B CA 1
ATOM 1353 C C . ALA B 1 6 ? 76.062 -33.906 -16.656 1 36.91 6 ALA B C 1
ATOM 1355 O O . ALA B 1 6 ? 75.875 -33.062 -17.547 1 36.91 6 ALA B O 1
ATOM 1356 N N . PHE B 1 7 ? 75.188 -34.844 -16.703 1 35 7 PHE B N 1
ATOM 1357 C CA . PHE B 1 7 ? 73.75 -34.5 -16.984 1 35 7 PHE B CA 1
ATOM 1358 C C . PHE B 1 7 ? 73.25 -33.5 -15.977 1 35 7 PHE B C 1
ATOM 1360 O O . PHE B 1 7 ? 73.375 -33.719 -14.766 1 35 7 PHE B O 1
ATOM 1367 N N . VAL B 1 8 ? 73.375 -32.219 -16.281 1 37.81 8 VAL B N 1
ATOM 1368 C CA . VAL B 1 8 ? 72.812 -31.109 -15.523 1 37.81 8 VAL B CA 1
ATOM 1369 C C . VAL B 1 8 ? 71.312 -31.297 -15.359 1 37.81 8 VAL B C 1
ATOM 1371 O O . VAL B 1 8 ? 70.562 -31.406 -16.344 1 37.81 8 VAL B O 1
ATOM 1374 N N . PHE B 1 9 ? 70.812 -31.984 -14.266 1 36 9 PHE B N 1
ATOM 1375 C CA . PHE B 1 9 ? 69.438 -32.125 -13.867 1 36 9 PHE B CA 1
ATOM 1376 C C . PHE B 1 9 ? 68.812 -30.781 -13.609 1 36 9 PHE B C 1
ATOM 1378 O O . PHE B 1 9 ? 69.188 -30.047 -12.711 1 36 9 PHE B O 1
ATOM 1385 N N . SER B 1 10 ? 68.375 -30.125 -14.703 1 32.44 10 SER B N 1
ATOM 1386 C CA . SER B 1 10 ? 67.625 -28.906 -14.523 1 32.44 10 SER B CA 1
ATOM 1387 C C . SER B 1 10 ? 66.375 -29.188 -13.656 1 32.44 10 SER B C 1
ATOM 1389 O O . SER B 1 10 ? 65.625 -30.094 -13.93 1 32.44 10 SER B O 1
ATOM 1391 N N . LEU B 1 11 ? 66.5 -28.891 -12.344 1 38.25 11 LEU B N 1
ATOM 1392 C CA . LEU B 1 11 ? 65.375 -28.859 -11.375 1 38.25 11 LEU B CA 1
ATOM 1393 C C . LEU B 1 11 ? 64.25 -27.938 -11.836 1 38.25 11 LEU B C 1
ATOM 1395 O O . LEU B 1 11 ? 64.438 -26.719 -11.875 1 38.25 11 LEU B O 1
ATOM 1399 N N . LEU B 1 12 ? 63.531 -28.328 -12.891 1 32.41 12 LEU B N 1
ATOM 1400 C CA . LEU B 1 12 ? 62.312 -27.562 -13.156 1 32.41 12 LEU B CA 1
ATOM 1401 C C . LEU B 1 12 ? 61.406 -27.5 -11.922 1 32.41 12 LEU B C 1
ATOM 1403 O O . LEU B 1 12 ? 61 -28.531 -11.3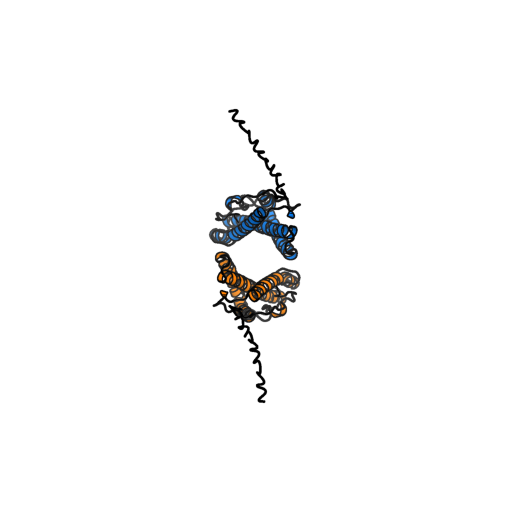91 1 32.41 12 LEU B O 1
ATOM 1407 N N . THR B 1 13 ? 61.688 -26.547 -10.922 1 34.97 13 THR B N 1
ATOM 1408 C CA . THR B 1 13 ? 60.781 -26.234 -9.812 1 34.97 13 THR B CA 1
ATOM 1409 C C . THR B 1 13 ? 59.375 -26 -10.312 1 34.97 13 THR B C 1
ATOM 1411 O O . THR B 1 13 ? 59.125 -25.094 -11.133 1 34.97 13 THR B O 1
ATOM 1414 N N . SER B 1 14 ? 58.625 -27.031 -10.688 1 34.47 14 SER B N 1
ATOM 1415 C CA . SER B 1 14 ? 57.188 -26.844 -10.938 1 34.47 14 SER B CA 1
ATOM 1416 C C . SER B 1 14 ? 56.531 -26.156 -9.758 1 34.47 14 SER B C 1
ATOM 1418 O O . SER B 1 14 ? 56.594 -26.656 -8.625 1 34.47 14 SER B O 1
ATOM 1420 N N . ALA B 1 15 ? 56.5 -24.797 -9.703 1 34.47 15 ALA B N 1
ATOM 1421 C CA . ALA B 1 15 ? 55.656 -24.078 -8.758 1 34.47 15 ALA B CA 1
ATOM 1422 C C . ALA B 1 15 ? 54.25 -24.656 -8.742 1 34.47 15 ALA B C 1
ATOM 1424 O O . ALA B 1 15 ? 53.562 -24.672 -9.773 1 34.47 15 ALA B O 1
ATOM 1425 N N . LEU B 1 16 ? 54.031 -25.734 -7.977 1 34.88 16 LEU B N 1
ATOM 1426 C CA . LEU B 1 16 ? 52.656 -26.125 -7.668 1 34.88 16 LEU B CA 1
ATOM 1427 C C . LEU B 1 16 ? 51.844 -24.922 -7.219 1 34.88 16 LEU B C 1
ATOM 1429 O O . LEU B 1 16 ? 52.156 -24.297 -6.203 1 34.88 16 LEU B O 1
ATOM 1433 N N . ALA B 1 17 ? 51.344 -24.094 -8.18 1 35.16 17 ALA B N 1
ATOM 1434 C CA . ALA B 1 17 ? 50.312 -23.141 -7.805 1 35.16 17 ALA B CA 1
ATOM 1435 C C . ALA B 1 17 ? 49.281 -23.766 -6.895 1 35.16 17 ALA B C 1
ATOM 1437 O O . ALA B 1 17 ? 48.719 -24.828 -7.215 1 35.16 17 ALA B O 1
ATOM 1438 N N . ALA B 1 18 ? 49.375 -23.672 -5.566 1 35.09 18 ALA B N 1
ATOM 1439 C CA . ALA B 1 18 ? 48.344 -24.062 -4.633 1 35.09 18 ALA B CA 1
ATOM 1440 C C . ALA B 1 18 ? 46.969 -23.594 -5.117 1 35.09 18 ALA B C 1
ATOM 1442 O O . ALA B 1 18 ? 46.844 -22.469 -5.609 1 35.09 18 ALA B O 1
ATOM 1443 N N . PRO B 1 19 ? 46.094 -24.531 -5.449 1 37.75 19 PRO B N 1
ATOM 1444 C CA . PRO B 1 19 ? 44.719 -24.078 -5.727 1 37.75 19 PRO B CA 1
ATOM 1445 C C . PRO B 1 19 ? 44.219 -23.062 -4.695 1 37.75 19 PRO B C 1
ATOM 1447 O O . PRO B 1 19 ? 44.562 -23.172 -3.512 1 37.75 19 PRO B O 1
ATOM 1450 N N . CYS B 1 20 ? 44.438 -21.766 -4.965 1 34.78 20 CYS B N 1
ATOM 1451 C CA . CYS B 1 20 ? 43.656 -20.812 -4.164 1 34.78 20 CYS B CA 1
ATOM 1452 C C . CYS B 1 20 ? 42.281 -21.359 -3.834 1 34.78 20 CYS B C 1
ATOM 1454 O O . CYS B 1 20 ? 41.531 -21.719 -4.734 1 34.78 20 CYS B O 1
ATOM 1456 N N . ASP B 1 21 ? 42.156 -21.969 -2.783 1 33.41 21 ASP B N 1
ATOM 1457 C CA . ASP B 1 21 ? 40.844 -22.281 -2.229 1 33.41 21 ASP B CA 1
ATOM 1458 C C . ASP B 1 21 ? 39.875 -21.125 -2.434 1 33.41 21 ASP B C 1
ATOM 1460 O O . ASP B 1 21 ? 40.094 -20.016 -1.91 1 33.41 21 ASP B O 1
ATOM 1464 N N . VAL B 1 22 ? 39.469 -20.938 -3.703 1 36.16 22 VAL B N 1
ATOM 1465 C CA . VAL B 1 22 ? 38.25 -20.125 -3.809 1 36.16 22 VAL B CA 1
ATOM 1466 C C . VAL B 1 22 ? 37.375 -20.359 -2.59 1 36.16 22 VAL B C 1
ATOM 1468 O O . VAL B 1 22 ? 37 -21.5 -2.281 1 36.16 22 VAL B O 1
ATOM 1471 N N . ASP B 1 23 ? 37.594 -19.703 -1.569 1 33.28 23 ASP B N 1
ATOM 1472 C CA . ASP B 1 23 ? 36.625 -19.625 -0.473 1 33.28 23 ASP B CA 1
ATOM 1473 C C . ASP B 1 23 ? 35.188 -19.781 -0.986 1 33.28 23 ASP B C 1
ATOM 1475 O O . ASP B 1 23 ? 34.688 -18.891 -1.692 1 33.28 23 ASP B O 1
ATOM 1479 N N . THR B 1 24 ? 34.781 -20.922 -1.551 1 32.22 24 THR B N 1
ATOM 1480 C CA . THR B 1 24 ? 33.406 -21.25 -1.826 1 32.22 24 THR B CA 1
ATOM 1481 C C . THR B 1 24 ? 32.5 -20.766 -0.692 1 32.22 24 THR B C 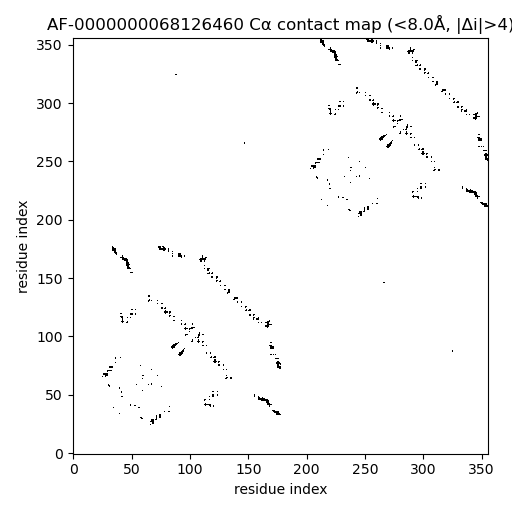1
ATOM 1483 O O . THR B 1 24 ? 32.094 -21.547 0.166 1 32.22 24 THR B O 1
ATOM 1486 N N . ARG B 1 25 ? 33 -19.828 0.151 1 39.44 25 ARG B N 1
ATOM 1487 C CA . ARG B 1 25 ? 32 -19.328 1.078 1 39.44 25 ARG B CA 1
ATOM 1488 C C . ARG B 1 25 ? 30.594 -19.5 0.511 1 39.44 25 ARG B C 1
ATOM 1490 O O . ARG B 1 25 ? 30.422 -19.75 -0.686 1 39.44 25 ARG B O 1
ATOM 1497 N N . GLY B 1 26 ? 29.453 -19.141 1.229 1 38.84 26 GLY B N 1
ATOM 1498 C CA . GLY B 1 26 ? 28.031 -19.469 1.14 1 38.84 26 GLY B CA 1
ATOM 1499 C C . GLY B 1 26 ? 27.438 -19.203 -0.231 1 38.84 26 GLY B C 1
ATOM 1500 O O . GLY B 1 26 ? 26.844 -18.156 -0.459 1 38.84 26 GLY B O 1
ATOM 1501 N N . LEU B 1 27 ? 28.031 -19.438 -1.225 1 42.5 27 LEU B N 1
ATOM 1502 C CA . LEU B 1 27 ? 27.297 -19.344 -2.48 1 42.5 27 LEU B CA 1
ATOM 1503 C C . LEU B 1 27 ? 25.875 -19.859 -2.312 1 42.5 27 LEU B C 1
ATOM 1505 O O . LEU B 1 27 ? 25.656 -21.062 -2.178 1 42.5 27 LEU B O 1
ATOM 1509 N N . SER B 1 28 ? 25.062 -19.25 -1.481 1 51.62 28 SER B N 1
ATOM 1510 C CA . SER B 1 28 ? 23.656 -19.641 -1.345 1 51.62 28 SER B CA 1
ATOM 1511 C C . SER B 1 28 ? 23.062 -20.031 -2.691 1 51.62 28 SER B C 1
ATOM 1513 O O . SER B 1 28 ? 23.234 -19.312 -3.682 1 51.62 28 SER B O 1
ATOM 1515 N N . LYS B 1 29 ? 23 -21.312 -3.045 1 60.5 29 LYS B N 1
ATOM 1516 C CA . LYS B 1 29 ? 22.391 -21.938 -4.215 1 60.5 29 LYS B CA 1
ATOM 1517 C C . LYS B 1 29 ? 21.141 -21.172 -4.66 1 60.5 29 LYS B C 1
ATOM 1519 O O . LYS B 1 29 ? 20.266 -20.891 -3.848 1 60.5 29 LYS B O 1
ATOM 1524 N N . ARG B 1 30 ? 21.219 -20.562 -5.871 1 73.25 30 ARG B N 1
ATOM 1525 C CA . ARG B 1 30 ? 20.047 -19.969 -6.527 1 73.25 30 ARG B CA 1
ATOM 1526 C C . ARG B 1 30 ? 18.922 -20.984 -6.656 1 73.25 30 ARG B C 1
ATOM 1528 O O . ARG B 1 30 ? 19.125 -22.078 -7.172 1 73.25 30 ARG B O 1
ATOM 1535 N N . ALA B 1 31 ? 17.828 -20.656 -5.957 1 79.62 31 ALA B N 1
ATOM 1536 C CA . ALA B 1 31 ? 16.672 -21.562 -5.977 1 79.62 31 ALA B CA 1
ATOM 1537 C C . ALA B 1 31 ? 15.617 -21.094 -6.961 1 79.62 31 ALA B C 1
ATOM 1539 O O . ALA B 1 31 ? 14.758 -21.875 -7.387 1 79.62 31 ALA B O 1
ATOM 1540 N N . LEU B 1 32 ? 15.844 -19.859 -7.48 1 95.06 32 LEU B N 1
ATOM 1541 C CA . LEU B 1 32 ? 14.766 -19.281 -8.281 1 95.06 32 LEU B CA 1
ATOM 1542 C C . LEU B 1 32 ? 15.281 -18.844 -9.648 1 95.06 32 LEU B C 1
ATOM 1544 O O . LEU B 1 32 ? 16.453 -18.5 -9.789 1 95.06 32 LEU B O 1
ATOM 1548 N N . SER B 1 33 ? 14.445 -18.922 -10.578 1 94.94 33 SER B N 1
ATOM 1549 C CA . SER B 1 33 ? 14.664 -18.344 -11.898 1 94.94 33 SER B CA 1
ATOM 1550 C C . SER B 1 33 ? 13.578 -17.328 -12.25 1 94.94 33 SER B C 1
ATOM 1552 O O . SER B 1 33 ? 12.43 -17.484 -11.828 1 94.94 33 SER B O 1
ATOM 1554 N N . ALA B 1 34 ? 14 -16.312 -12.953 1 96.69 34 ALA B N 1
ATOM 1555 C CA . ALA B 1 34 ? 13.016 -15.328 -13.414 1 96.69 34 ALA B CA 1
ATOM 1556 C C . ALA B 1 34 ? 11.984 -15.977 -14.32 1 96.69 34 ALA B C 1
ATOM 1558 O O . ALA B 1 34 ? 12.32 -16.812 -15.164 1 96.69 34 ALA B O 1
ATOM 1559 N N . GLN B 1 35 ? 10.766 -15.602 -14.188 1 97.88 35 GLN B N 1
ATOM 1560 C CA . GLN B 1 35 ? 9.641 -16.125 -14.945 1 97.88 35 GLN B CA 1
ATOM 1561 C C . GLN B 1 35 ? 8.68 -15.016 -15.352 1 97.88 35 GLN B C 1
ATOM 1563 O O . GLN B 1 35 ? 8.703 -13.93 -14.766 1 97.88 35 GLN B O 1
ATOM 1568 N N . SER B 1 36 ? 7.93 -15.297 -16.359 1 98 36 SER B N 1
ATOM 1569 C CA . SER B 1 36 ? 6.82 -14.406 -16.672 1 98 36 SER B CA 1
ATOM 1570 C C . SER B 1 36 ? 5.707 -14.516 -15.641 1 98 36 SER B C 1
ATOM 1572 O O . SER B 1 36 ? 5.598 -15.523 -14.938 1 98 36 SER B O 1
ATOM 1574 N N . TYR B 1 37 ? 4.918 -13.484 -15.555 1 98.69 37 TYR B N 1
ATOM 1575 C CA . TYR B 1 37 ? 3.773 -13.5 -14.656 1 98.69 37 TYR B CA 1
ATOM 1576 C C . TYR B 1 37 ? 2.869 -14.695 -14.938 1 98.69 37 TYR B C 1
ATOM 1578 O O . TYR B 1 37 ? 2.355 -15.32 -14.016 1 98.69 37 TYR B O 1
ATOM 1586 N N . SER B 1 38 ? 2.662 -14.953 -16.203 1 97.88 38 SER B N 1
ATOM 1587 C CA . SER B 1 38 ? 1.795 -16.062 -16.594 1 97.88 38 SER B CA 1
ATOM 1588 C C . SER B 1 38 ? 2.287 -17.375 -16 1 97.88 38 SER B C 1
ATOM 1590 O O . SER B 1 38 ? 1.492 -18.281 -15.727 1 97.88 38 SER B O 1
ATOM 1592 N N . GLN B 1 39 ? 3.564 -17.438 -15.727 1 97.94 39 GLN B N 1
ATOM 1593 C CA . GLN B 1 39 ? 4.141 -18.672 -15.211 1 97.94 39 GLN B CA 1
ATOM 1594 C C . GLN B 1 39 ? 4.082 -18.703 -13.68 1 97.94 39 GLN B C 1
ATOM 1596 O O . GLN B 1 39 ? 3.859 -19.766 -13.094 1 97.94 39 GLN B O 1
ATOM 1601 N N . PHE B 1 40 ? 4.227 -17.562 -13.117 1 98.62 40 PHE B N 1
ATOM 1602 C CA . PHE B 1 40 ? 4.355 -17.656 -11.664 1 98.62 40 PHE B CA 1
ATOM 1603 C C . PHE B 1 40 ? 3.07 -17.219 -10.977 1 98.62 40 PHE B C 1
ATOM 1605 O O . PHE B 1 40 ? 2.939 -17.344 -9.758 1 98.62 40 PHE B O 1
ATOM 1612 N N . GLN B 1 41 ? 2.137 -16.703 -11.711 1 98.75 41 GLN B N 1
ATOM 1613 C CA . GLN B 1 41 ? 0.873 -16.312 -11.102 1 98.75 41 GLN B CA 1
ATOM 1614 C C . GLN B 1 41 ? 0.166 -17.516 -10.484 1 98.75 41 GLN B C 1
ATOM 1616 O O . GLN B 1 41 ? 0.45 -18.656 -10.852 1 98.75 41 GLN B O 1
ATOM 1621 N N . VAL B 1 42 ? -0.818 -17.219 -9.539 1 98.94 42 VAL B N 1
ATOM 1622 C CA . VAL B 1 42 ? -1.535 -18.281 -8.844 1 98.94 42 VAL B CA 1
ATOM 1623 C C . VAL B 1 42 ? -3.041 -18.078 -8.992 1 98.94 42 VAL B C 1
ATOM 1625 O O . VAL B 1 42 ? -3.83 -18.656 -8.234 1 98.94 42 VAL B O 1
ATOM 1628 N N . SER B 1 43 ? -3.447 -17.234 -9.852 1 98.94 43 SER B N 1
ATOM 1629 C CA . SER B 1 43 ? -4.801 -16.703 -9.883 1 98.94 43 SER B CA 1
ATOM 1630 C C . SER B 1 43 ? -5.73 -17.578 -10.711 1 98.94 43 SER B C 1
ATOM 1632 O O . SER B 1 43 ? -6.953 -17.406 -10.688 1 98.94 43 SER B O 1
ATOM 1634 N N . SER B 1 44 ? -5.199 -18.531 -11.492 1 98.62 44 SER B N 1
ATOM 1635 C CA . SER B 1 44 ? -6.043 -19.406 -12.312 1 98.62 44 SER B CA 1
ATOM 1636 C C . SER B 1 44 ? -6.547 -20.594 -11.516 1 98.62 44 SER B C 1
ATOM 1638 O O . SER B 1 44 ? -5.996 -20.922 -10.461 1 98.62 44 SER B O 1
ATOM 1640 N N . GLY B 1 45 ? -7.672 -21.234 -11.969 1 98.56 45 GLY B N 1
ATOM 1641 C CA . GLY B 1 45 ? -8.18 -22.453 -11.344 1 98.56 45 GLY B CA 1
ATOM 1642 C C . GLY B 1 45 ? -9.32 -22.172 -10.375 1 98.56 45 GLY B C 1
ATOM 1643 O O . GLY B 1 45 ? -10.375 -21.688 -10.781 1 98.56 45 GLY B O 1
ATOM 1644 N N . VAL B 1 46 ? -9.125 -22.484 -9.055 1 98.88 46 VAL B N 1
ATOM 1645 C CA . VAL B 1 46 ? -10.141 -22.281 -8.031 1 98.88 46 VAL B CA 1
ATOM 1646 C C . VAL B 1 46 ? -9.516 -21.656 -6.789 1 98.88 46 VAL B C 1
ATOM 1648 O O . VAL B 1 46 ? -8.305 -21.766 -6.57 1 98.88 46 VAL B O 1
ATOM 1651 N N . GLY B 1 47 ? -10.336 -21.016 -6.07 1 98.88 47 GLY B N 1
ATOM 1652 C CA . GLY B 1 47 ? -9.875 -20.484 -4.797 1 98.88 47 GLY B CA 1
ATOM 1653 C C . GLY B 1 47 ? -9.656 -21.547 -3.746 1 98.88 47 GLY B C 1
ATOM 1654 O O . GLY B 1 47 ? -10.086 -22.688 -3.914 1 98.88 47 GLY B O 1
ATOM 1655 N N . GLY B 1 48 ? -8.891 -21.156 -2.729 1 98.88 48 GLY B N 1
ATOM 1656 C CA . GLY B 1 48 ? -8.859 -22 -1.546 1 98.88 48 GLY B CA 1
ATOM 1657 C C . GLY B 1 48 ? -7.457 -22.375 -1.114 1 98.88 48 GLY B C 1
ATOM 1658 O O . GLY B 1 48 ? -7.23 -22.734 0.044 1 98.88 48 GLY B O 1
ATOM 1659 N N . ASN B 1 49 ? -6.461 -22.328 -2.031 1 98.75 49 ASN B N 1
ATOM 1660 C CA . ASN B 1 49 ? -5.137 -22.859 -1.724 1 98.75 49 ASN B CA 1
ATOM 1661 C C . ASN B 1 49 ? -4.035 -21.906 -2.164 1 98.75 49 ASN B C 1
ATOM 1663 O O . ASN B 1 49 ? -2.924 -22.344 -2.48 1 98.75 49 ASN B O 1
ATOM 1667 N N . ALA B 1 50 ? -4.32 -20.641 -2.213 1 98.94 50 ALA B N 1
ATOM 1668 C CA . ALA B 1 50 ? -3.42 -19.656 -2.801 1 98.94 50 ALA B CA 1
ATOM 1669 C C . ALA B 1 50 ? -2.055 -19.688 -2.121 1 98.94 50 ALA B C 1
ATOM 1671 O O . ALA B 1 50 ? -1.02 -19.672 -2.791 1 98.94 50 ALA B O 1
ATOM 1672 N N . LEU B 1 51 ? -2.018 -19.75 -0.78 1 98.94 51 LEU B N 1
ATOM 1673 C CA . LEU B 1 51 ? -0.738 -19.719 -0.081 1 98.94 51 LEU B CA 1
ATOM 1674 C C . LEU B 1 51 ? 0.138 -20.891 -0.485 1 98.94 51 LEU B C 1
ATOM 1676 O O . LEU B 1 51 ? 1.331 -20.734 -0.748 1 98.94 51 LEU B O 1
ATOM 1680 N N . ALA B 1 52 ? -0.461 -22.016 -0.483 1 98.75 52 ALA B N 1
ATOM 1681 C CA . ALA B 1 52 ? 0.283 -23.219 -0.877 1 98.75 52 ALA B CA 1
ATOM 1682 C C . ALA B 1 52 ? 0.813 -23.078 -2.303 1 98.75 52 ALA B C 1
ATOM 1684 O O . ALA B 1 52 ? 1.939 -23.5 -2.592 1 98.75 52 ALA B O 1
ATOM 1685 N N . GLU B 1 53 ? 0.018 -22.516 -3.193 1 98.88 53 GLU B N 1
ATOM 1686 C CA . GLU B 1 53 ? 0.443 -22.312 -4.574 1 98.88 53 GLU B CA 1
ATOM 1687 C C . GLU B 1 53 ? 1.6 -21.328 -4.656 1 98.88 53 GLU B C 1
ATOM 1689 O O . GLU B 1 53 ? 2.537 -21.516 -5.434 1 98.88 53 GLU B O 1
ATOM 1694 N N . VAL B 1 54 ? 1.614 -20.281 -3.85 1 98.94 54 VAL B N 1
ATOM 1695 C CA . VAL B 1 54 ? 2.709 -19.312 -3.826 1 98.94 54 VAL B CA 1
ATOM 1696 C C . VAL B 1 54 ? 3.99 -20 -3.357 1 98.94 54 VAL B C 1
ATOM 1698 O O . VAL B 1 54 ? 5.055 -19.812 -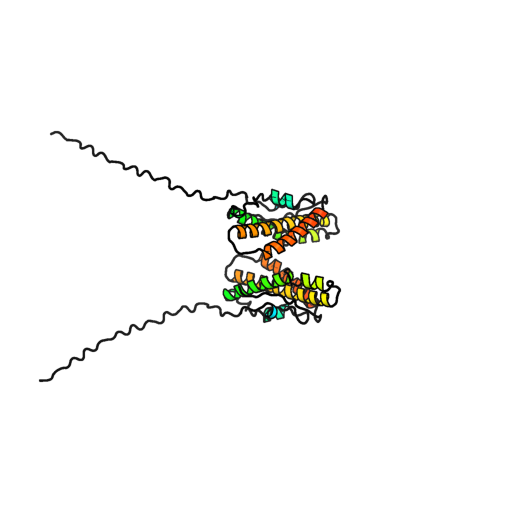3.953 1 98.94 54 VAL B O 1
ATOM 1701 N N . GLN B 1 55 ? 3.867 -20.75 -2.293 1 98.19 55 GLN B N 1
ATOM 1702 C CA . GLN B 1 55 ? 5.035 -21.422 -1.731 1 98.19 55 GLN B CA 1
ATOM 1703 C C . GLN B 1 55 ? 5.617 -22.438 -2.717 1 98.19 55 GLN B C 1
ATOM 1705 O O . GLN B 1 55 ? 6.832 -22.641 -2.758 1 98.19 55 GLN B O 1
ATOM 1710 N N . ALA B 1 56 ? 4.746 -23.016 -3.537 1 97.75 56 ALA B N 1
ATOM 1711 C CA . ALA B 1 56 ? 5.219 -23.938 -4.562 1 97.75 56 ALA B CA 1
ATOM 1712 C C . ALA B 1 56 ? 5.977 -23.203 -5.66 1 97.75 56 ALA B C 1
ATOM 1714 O O . ALA B 1 56 ? 6.969 -23.703 -6.188 1 97.75 56 ALA B O 1
ATOM 1715 N N . LYS B 1 57 ? 5.527 -22 -6.008 1 98.06 57 LYS B N 1
ATOM 1716 C CA . LYS B 1 57 ? 6.16 -21.203 -7.055 1 98.06 57 LYS B CA 1
ATOM 1717 C C . LYS B 1 57 ? 7.461 -20.578 -6.559 1 98.06 57 LYS B C 1
ATOM 1719 O O . LYS B 1 57 ? 8.367 -20.312 -7.348 1 98.06 57 LYS B O 1
ATOM 1724 N N . PHE B 1 58 ? 7.504 -20.344 -5.312 1 98.38 58 PHE B N 1
ATOM 1725 C CA . PHE B 1 58 ? 8.672 -19.734 -4.68 1 98.38 58 PHE B CA 1
ATOM 1726 C C . PHE B 1 58 ? 9.141 -20.578 -3.498 1 98.38 58 PHE B C 1
ATOM 1728 O O . PHE B 1 58 ? 8.977 -20.172 -2.342 1 98.38 58 PHE B O 1
ATOM 1735 N N . PRO B 1 59 ? 9.867 -21.703 -3.803 1 96.75 59 PRO B N 1
ATOM 1736 C CA . PRO B 1 59 ? 10.211 -22.656 -2.756 1 96.75 59 PRO B CA 1
ATOM 1737 C C . PRO B 1 59 ? 11.445 -22.25 -1.957 1 96.75 59 PRO B C 1
ATOM 1739 O O . PRO B 1 59 ? 12.453 -22.969 -1.942 1 96.75 59 PRO B O 1
ATOM 1742 N N . VAL B 1 60 ? 11.312 -21.172 -1.233 1 96.69 60 VAL B N 1
ATOM 1743 C CA . VAL B 1 60 ? 12.359 -20.688 -0.344 1 96.69 60 VAL B CA 1
ATOM 1744 C C . VAL B 1 60 ? 12.32 -21.453 0.975 1 96.69 60 VAL B C 1
ATOM 1746 O O . VAL B 1 60 ? 11.25 -21.719 1.519 1 96.69 60 VAL B O 1
ATOM 1749 N N . ASP B 1 61 ? 13.531 -21.812 1.478 1 94.62 61 ASP B N 1
ATOM 1750 C CA . ASP B 1 61 ? 13.609 -22.391 2.816 1 94.62 61 ASP B CA 1
ATOM 1751 C C . ASP B 1 61 ? 13.43 -21.312 3.889 1 94.62 61 ASP B C 1
ATOM 1753 O O . ASP B 1 61 ? 14.383 -20.609 4.234 1 94.62 61 ASP B O 1
ATOM 1757 N N . GLU B 1 62 ? 12.273 -21.234 4.465 1 95.31 62 GLU B N 1
ATOM 1758 C CA . GLU B 1 62 ? 11.938 -20.156 5.379 1 95.31 62 GLU B CA 1
ATOM 1759 C C . GLU B 1 62 ? 12.508 -20.391 6.77 1 95.31 62 GLU B C 1
ATOM 1761 O O . GLU B 1 62 ? 12.445 -19.531 7.641 1 95.31 62 GLU B O 1
ATOM 1766 N N . ASN B 1 63 ? 13.148 -21.5 6.961 1 94.56 63 ASN B N 1
ATOM 1767 C CA . ASN B 1 63 ? 13.844 -21.781 8.219 1 94.56 63 ASN B CA 1
ATOM 1768 C C . ASN B 1 63 ? 15.289 -21.281 8.188 1 94.56 63 ASN B C 1
ATOM 1770 O O . ASN B 1 63 ? 15.992 -21.344 9.195 1 94.56 63 ASN B O 1
ATOM 1774 N N . ASN B 1 64 ? 15.719 -20.875 7.082 1 95.06 64 ASN B N 1
ATOM 1775 C CA . ASN B 1 64 ? 17.078 -20.375 6.91 1 95.06 64 ASN B CA 1
ATOM 1776 C C . ASN B 1 64 ? 17.109 -19.188 5.941 1 95.06 64 ASN B C 1
ATOM 1778 O O . ASN B 1 64 ? 17.812 -19.234 4.934 1 95.06 64 ASN B O 1
ATOM 1782 N N . LEU B 1 65 ? 16.484 -18.156 6.344 1 96.81 65 LEU B N 1
ATOM 1783 C CA . LEU B 1 65 ? 16.266 -17.016 5.461 1 96.81 65 LEU B CA 1
ATOM 1784 C C . LEU B 1 65 ? 17.578 -16.281 5.172 1 96.81 65 LEU B C 1
ATOM 1786 O O . LEU B 1 65 ? 17.75 -15.703 4.098 1 96.81 65 LEU B O 1
ATOM 1790 N N . ALA B 1 66 ? 18.484 -16.375 6.027 1 95.19 66 ALA B N 1
ATOM 1791 C CA . ALA B 1 66 ? 19.766 -15.68 5.863 1 95.19 66 ALA B CA 1
ATOM 1792 C C . ALA B 1 66 ? 20.562 -16.266 4.699 1 95.19 66 ALA B C 1
ATOM 1794 O O . ALA B 1 66 ? 21.438 -15.609 4.156 1 95.19 66 ALA B O 1
ATOM 1795 N N . SER B 1 67 ? 20.234 -17.453 4.328 1 95.19 67 SER B N 1
ATOM 1796 C CA . SER B 1 67 ? 21 -18.156 3.301 1 95.19 67 SER B CA 1
ATOM 1797 C C . SER B 1 67 ? 20.469 -17.828 1.905 1 95.19 67 SER B C 1
ATOM 1799 O O . SER B 1 67 ? 21.109 -18.188 0.905 1 95.19 67 SER B O 1
ATOM 1801 N N . VAL B 1 68 ? 19.375 -17.156 1.807 1 97.06 68 VAL B N 1
ATOM 1802 C CA . VAL B 1 68 ? 18.797 -16.828 0.508 1 97.06 68 VAL B CA 1
ATOM 1803 C C . VAL B 1 68 ? 19.734 -15.906 -0.263 1 97.06 68 VAL B C 1
ATOM 1805 O O . VAL B 1 68 ? 20.219 -14.906 0.276 1 97.06 68 VAL B O 1
ATOM 1808 N N . SER B 1 69 ? 20.016 -16.219 -1.533 1 95.38 69 SER B N 1
ATOM 1809 C CA . SER B 1 69 ? 20.953 -15.445 -2.328 1 95.38 69 SER B CA 1
ATOM 1810 C C . SER B 1 69 ? 20.391 -14.062 -2.652 1 95.38 69 SER B C 1
ATOM 1812 O O . SER B 1 69 ? 19.172 -13.867 -2.67 1 95.38 69 SER B O 1
ATOM 1814 N N . ALA B 1 70 ? 21.297 -13.195 -2.965 1 93.69 70 ALA B N 1
ATOM 1815 C CA . ALA B 1 70 ? 20.891 -11.852 -3.373 1 93.69 70 ALA B CA 1
ATOM 1816 C C . ALA B 1 70 ? 20.062 -11.906 -4.656 1 93.69 70 ALA B C 1
ATOM 1818 O O . ALA B 1 70 ? 19.125 -11.125 -4.824 1 93.69 70 ALA B O 1
ATOM 1819 N N . ALA B 1 71 ? 20.438 -12.766 -5.535 1 94.25 71 ALA B N 1
ATOM 1820 C CA . ALA B 1 71 ? 19.719 -12.914 -6.801 1 94.25 71 ALA B CA 1
ATOM 1821 C C . ALA B 1 71 ? 18.297 -13.398 -6.57 1 94.25 71 ALA B C 1
ATOM 1823 O O . ALA B 1 71 ? 17.359 -12.898 -7.195 1 94.25 71 ALA B O 1
ATOM 1824 N N . ASP B 1 72 ? 18.141 -14.359 -5.672 1 97.44 72 ASP B N 1
ATOM 1825 C CA . ASP B 1 72 ? 16.797 -14.859 -5.363 1 97.44 72 ASP B CA 1
ATOM 1826 C C . ASP B 1 72 ? 15.953 -13.781 -4.699 1 97.44 72 ASP B C 1
ATOM 1828 O O . ASP B 1 72 ? 14.766 -13.633 -5.016 1 97.44 72 ASP B O 1
ATOM 1832 N N . LEU B 1 73 ? 16.578 -13.047 -3.781 1 97.19 73 LEU B N 1
ATOM 1833 C CA . LEU B 1 73 ? 15.852 -11.938 -3.154 1 97.19 73 LEU B CA 1
ATOM 1834 C C . LEU B 1 73 ? 15.383 -10.938 -4.203 1 97.19 73 LEU B C 1
ATOM 1836 O O . LEU B 1 73 ? 14.25 -10.445 -4.133 1 97.19 73 LEU B O 1
ATOM 1840 N N . ALA B 1 74 ? 16.203 -10.656 -5.16 1 95.31 74 ALA B N 1
ATOM 1841 C CA . ALA B 1 74 ? 15.836 -9.719 -6.219 1 95.31 74 ALA B CA 1
ATOM 1842 C C . ALA B 1 74 ? 14.672 -10.258 -7.051 1 95.31 74 ALA B C 1
ATOM 1844 O O . ALA B 1 74 ? 13.781 -9.5 -7.449 1 95.31 74 ALA B O 1
ATOM 1845 N N . ILE B 1 75 ? 14.633 -11.531 -7.305 1 97.38 75 ILE B N 1
ATOM 1846 C CA . ILE B 1 75 ? 13.547 -12.164 -8.047 1 97.38 75 ILE B CA 1
ATOM 1847 C C . ILE B 1 75 ? 12.25 -12.078 -7.246 1 97.38 75 ILE B C 1
ATOM 1849 O O . ILE B 1 75 ? 11.188 -11.773 -7.805 1 97.38 75 ILE B O 1
ATOM 1853 N N . ILE B 1 76 ? 12.344 -12.312 -5.961 1 98.5 76 ILE B N 1
ATOM 1854 C CA . ILE B 1 76 ? 11.18 -12.234 -5.086 1 98.5 76 ILE B CA 1
ATOM 1855 C C . ILE B 1 76 ? 10.609 -10.82 -5.105 1 98.5 76 ILE B C 1
ATOM 1857 O O . ILE B 1 76 ? 9.398 -10.633 -5.258 1 98.5 76 ILE B O 1
ATOM 1861 N N . LYS B 1 77 ? 11.43 -9.875 -5.016 1 95.75 77 LYS B N 1
ATOM 1862 C CA . LYS B 1 77 ? 10.992 -8.477 -5.012 1 95.75 77 LYS B CA 1
ATOM 1863 C C . LYS B 1 77 ? 10.383 -8.086 -6.355 1 95.75 77 LYS B C 1
ATOM 1865 O O . LYS B 1 77 ? 9.367 -7.395 -6.398 1 95.75 77 LYS B O 1
ATOM 1870 N N . ALA B 1 78 ? 10.969 -8.5 -7.383 1 95.69 78 ALA B N 1
ATOM 1871 C CA . ALA B 1 78 ? 10.445 -8.195 -8.711 1 95.69 78 ALA B CA 1
ATOM 1872 C C . ALA B 1 78 ? 9.086 -8.859 -8.938 1 95.69 78 ALA B C 1
ATOM 1874 O O . ALA B 1 78 ? 8.172 -8.242 -9.484 1 95.69 78 ALA B O 1
ATOM 1875 N N . ALA B 1 79 ? 8.992 -10.07 -8.547 1 98.5 79 ALA B N 1
ATOM 1876 C CA . ALA B 1 79 ? 7.719 -10.781 -8.664 1 98.5 79 ALA B CA 1
ATOM 1877 C C . ALA B 1 79 ? 6.625 -10.086 -7.855 1 98.5 79 ALA B C 1
ATOM 1879 O O . ALA B 1 79 ? 5.488 -9.961 -8.32 1 98.5 79 ALA B O 1
ATOM 1880 N N . ARG B 1 80 ? 7.012 -9.664 -6.641 1 98.31 80 ARG B N 1
ATOM 1881 C CA . ARG B 1 80 ? 6.07 -8.922 -5.809 1 98.31 80 ARG B CA 1
ATOM 1882 C C . ARG B 1 80 ? 5.566 -7.68 -6.535 1 98.31 80 ARG B C 1
ATOM 1884 O O . ARG B 1 80 ? 4.359 -7.426 -6.574 1 98.31 80 ARG B O 1
ATOM 1891 N N . GLN B 1 81 ? 6.457 -7.012 -7.137 1 93.56 81 GLN B N 1
ATOM 1892 C CA . GLN B 1 81 ? 6.078 -5.801 -7.852 1 93.56 81 GLN B CA 1
ATOM 1893 C C . GLN B 1 81 ? 5.172 -6.121 -9.039 1 93.56 81 GLN B C 1
ATOM 1895 O O . GLN B 1 81 ? 4.191 -5.418 -9.281 1 93.56 81 GLN B O 1
ATOM 1900 N N . THR B 1 82 ? 5.488 -7.109 -9.703 1 97.06 82 THR B N 1
ATOM 1901 C CA . THR B 1 82 ? 4.68 -7.512 -10.844 1 97.06 82 THR B CA 1
ATOM 1902 C C . THR B 1 82 ? 3.275 -7.914 -10.406 1 97.06 82 THR B C 1
ATOM 1904 O O . THR B 1 82 ? 2.291 -7.57 -11.062 1 97.06 82 THR B O 1
ATOM 1907 N N . ALA B 1 83 ? 3.199 -8.617 -9.32 1 98.56 83 ALA B N 1
ATOM 1908 C CA . ALA B 1 83 ? 1.896 -8.984 -8.766 1 98.56 83 ALA B CA 1
ATOM 1909 C C . ALA B 1 83 ? 1.086 -7.734 -8.414 1 98.56 83 ALA B C 1
ATOM 1911 O O . ALA B 1 83 ? -0.126 -7.691 -8.641 1 98.56 83 ALA B O 1
ATOM 1912 N N . GLU B 1 84 ? 1.745 -6.781 -7.859 1 95.94 84 GLU B N 1
ATOM 1913 C CA . GLU B 1 84 ? 1.074 -5.52 -7.559 1 95.94 84 GLU B CA 1
ATOM 1914 C C . GLU B 1 84 ? 0.599 -4.832 -8.836 1 95.94 84 GLU B C 1
ATOM 1916 O O . GLU B 1 84 ? -0.524 -4.328 -8.898 1 95.94 84 GLU B O 1
ATOM 1921 N N . ASP B 1 85 ? 1.481 -4.824 -9.82 1 93.75 85 ASP B N 1
ATOM 1922 C CA . ASP B 1 85 ? 1.136 -4.215 -11.102 1 93.75 85 ASP B CA 1
ATOM 1923 C C . ASP B 1 85 ? -0.053 -4.922 -11.742 1 93.75 85 ASP B C 1
ATOM 1925 O O . ASP B 1 85 ? -0.926 -4.277 -12.328 1 93.75 85 ASP B O 1
ATOM 1929 N N . ALA B 1 86 ? -0.076 -6.133 -11.562 1 97.75 86 ALA B N 1
ATOM 1930 C CA . ALA B 1 86 ? -1.149 -6.93 -12.148 1 97.75 86 ALA B CA 1
ATOM 1931 C C . ALA B 1 86 ? -2.49 -6.609 -11.492 1 97.75 86 ALA B C 1
ATOM 1933 O O . ALA B 1 86 ? -3.545 -6.98 -12.016 1 97.75 86 ALA B O 1
ATOM 1934 N N . GLU B 1 87 ? -2.42 -5.984 -10.344 1 96.75 87 GLU B N 1
ATOM 1935 C CA . GLU B 1 87 ? -3.66 -5.527 -9.727 1 96.75 87 GLU B CA 1
ATOM 1936 C C . GLU B 1 87 ? -4.121 -4.203 -10.32 1 96.75 87 GLU B C 1
ATOM 1938 O O . GLU B 1 87 ? -5.301 -4.035 -10.641 1 96.75 87 GLU B O 1
ATOM 1943 N N . THR B 1 88 ? -3.172 -3.295 -10.57 1 91.38 88 THR B N 1
ATOM 1944 C CA . THR B 1 88 ? -3.586 -1.897 -10.617 1 91.38 88 THR B CA 1
ATOM 1945 C C . THR B 1 88 ? -3.316 -1.299 -11.992 1 91.38 88 THR B C 1
ATOM 1947 O O . THR B 1 88 ? -3.873 -0.256 -12.344 1 91.38 88 THR B O 1
ATOM 1950 N N . LYS B 1 89 ? -2.381 -1.897 -12.703 1 91.62 89 LYS B N 1
ATOM 1951 C CA . LYS B 1 89 ? -2.006 -1.299 -13.984 1 91.62 89 LYS B CA 1
ATOM 1952 C C . LYS B 1 89 ? -2.924 -1.776 -15.102 1 91.62 89 LYS B C 1
ATOM 1954 O O . LYS B 1 89 ? -3.756 -2.66 -14.898 1 91.62 89 LYS B O 1
ATOM 1959 N N . ALA B 1 90 ? -2.662 -1.112 -16.203 1 90.56 90 ALA B N 1
ATOM 1960 C CA . ALA B 1 90 ? -3.447 -1.452 -17.391 1 90.56 90 ALA B CA 1
ATOM 1961 C C . ALA B 1 90 ? -3.361 -2.945 -17.688 1 90.56 90 ALA B C 1
ATOM 1963 O O . ALA B 1 90 ? -2.277 -3.533 -17.641 1 90.56 90 ALA B O 1
ATOM 1964 N N . GLY B 1 91 ? -4.52 -3.506 -17.891 1 95.25 91 GLY B N 1
ATOM 1965 C CA . GLY B 1 91 ? -4.582 -4.93 -18.172 1 95.25 91 GLY B CA 1
ATOM 1966 C C . GLY B 1 91 ? -4.66 -5.785 -16.922 1 95.25 91 GLY B C 1
ATOM 1967 O O . GLY B 1 91 ? -4.797 -7.008 -17 1 95.25 91 GLY B O 1
ATOM 1968 N N . GLY B 1 92 ? -4.734 -5.156 -15.789 1 97.69 92 GLY B N 1
ATOM 1969 C CA . GLY B 1 92 ? -4.762 -5.867 -14.523 1 97.69 92 GLY B CA 1
ATOM 1970 C C . GLY B 1 92 ? -6.168 -6.18 -14.047 1 97.69 92 GLY B C 1
ATOM 1971 O O . GLY B 1 92 ? -7.137 -5.988 -14.789 1 97.69 92 GLY B O 1
ATOM 1972 N N . PHE B 1 93 ? -6.266 -6.66 -12.898 1 98.69 93 PHE B N 1
ATOM 1973 C CA . PHE B 1 93 ? -7.492 -7.203 -12.328 1 98.69 93 PHE B CA 1
ATOM 1974 C C . PHE B 1 93 ? -8.555 -6.117 -12.195 1 98.69 93 PHE B C 1
ATOM 1976 O O . PHE B 1 93 ? -9.734 -6.363 -12.453 1 98.69 93 PHE B O 1
ATOM 1983 N N . ASN B 1 94 ? -8.117 -4.961 -11.734 1 95.19 94 ASN B N 1
ATOM 1984 C CA . ASN B 1 94 ? -9.102 -3.904 -11.547 1 95.19 94 ASN B CA 1
ATOM 1985 C C . ASN B 1 94 ? -9.812 -3.566 -12.852 1 95.19 94 ASN B C 1
ATOM 1987 O O . ASN B 1 94 ? -11.047 -3.463 -12.883 1 95.19 94 ASN B O 1
ATOM 1991 N N . GLU B 1 95 ? -9.094 -3.406 -13.844 1 96.38 95 GLU B N 1
ATOM 1992 C CA . GLU B 1 95 ? -9.672 -3.104 -15.148 1 96.38 95 GLU B CA 1
ATOM 1993 C C . GLU B 1 95 ? -10.484 -4.281 -15.672 1 96.38 95 GLU B C 1
ATOM 1995 O O . GLU B 1 95 ? -11.578 -4.094 -16.219 1 96.38 95 GLU B O 1
ATOM 2000 N N . ALA B 1 96 ? -9.93 -5.465 -15.547 1 98.56 96 ALA B N 1
ATOM 2001 C CA . ALA B 1 96 ? -10.586 -6.664 -16.047 1 98.56 96 ALA B CA 1
ATOM 2002 C C . ALA B 1 96 ? -11.93 -6.887 -15.367 1 98.56 96 ALA B C 1
ATOM 2004 O O . ALA B 1 96 ? -12.914 -7.266 -16.016 1 98.56 96 ALA B O 1
ATOM 2005 N N . ILE B 1 97 ? -12.016 -6.645 -14.094 1 98.62 97 ILE B N 1
ATOM 2006 C CA . ILE B 1 97 ? -13.25 -6.816 -13.328 1 98.62 97 ILE B CA 1
ATOM 2007 C C . ILE B 1 97 ? -14.289 -5.789 -13.789 1 98.62 97 ILE B C 1
ATOM 2009 O O . ILE B 1 97 ? -15.453 -6.129 -13.992 1 98.62 97 ILE B O 1
ATOM 2013 N N . LYS B 1 98 ? -13.82 -4.602 -13.898 1 97.44 98 LYS B N 1
ATOM 2014 C CA . LYS B 1 98 ? -14.719 -3.568 -14.406 1 97.44 98 LYS B CA 1
ATOM 2015 C C . LYS B 1 98 ? -15.242 -3.928 -15.797 1 97.44 98 LYS B C 1
ATOM 2017 O O . LYS B 1 98 ? -16.438 -3.812 -16.062 1 97.44 98 LYS B O 1
ATOM 2022 N N . ALA B 1 99 ? -14.359 -4.383 -16.688 1 98.19 99 ALA B N 1
ATOM 2023 C CA . ALA B 1 99 ? -14.711 -4.746 -18.047 1 98.19 99 ALA B CA 1
ATOM 2024 C C . ALA B 1 99 ? -15.688 -5.918 -18.078 1 98.19 99 ALA B C 1
ATOM 2026 O O . ALA B 1 99 ? -16.516 -6.031 -18.984 1 98.19 99 ALA B O 1
ATOM 2027 N N . ALA B 1 100 ? -15.672 -6.758 -17.062 1 98.44 100 ALA B N 1
ATOM 2028 C CA . ALA B 1 100 ? -16.531 -7.934 -16.969 1 98.44 100 ALA B CA 1
ATOM 2029 C C . ALA B 1 100 ? -17.906 -7.566 -16.406 1 98.44 100 ALA B C 1
ATOM 2031 O O . ALA B 1 100 ? -18.766 -8.43 -16.234 1 98.44 100 ALA B O 1
ATOM 2032 N N . GLY B 1 101 ? -18.141 -6.305 -16.047 1 97.94 101 GLY B N 1
ATOM 2033 C CA . GLY B 1 101 ? -19.422 -5.863 -15.539 1 97.94 101 GLY B CA 1
ATOM 2034 C C . GLY B 1 101 ? -19.5 -5.836 -14.023 1 97.94 101 GLY B C 1
ATOM 2035 O O . GLY B 1 101 ? -20.578 -5.781 -13.445 1 97.94 101 GLY B O 1
ATOM 2036 N N . GLY B 1 102 ? -18.297 -5.973 -13.398 1 98.06 102 GLY B N 1
ATOM 2037 C CA . GLY B 1 102 ? -18.266 -5.922 -11.945 1 98.06 102 GLY B CA 1
ATOM 2038 C C . GLY B 1 102 ? -18.266 -7.297 -11.305 1 98.06 102 GLY B C 1
ATOM 2039 O O . GLY B 1 102 ? -18.359 -8.312 -11.992 1 98.06 102 GLY B O 1
ATOM 2040 N N . THR B 1 103 ? -18.234 -7.312 -9.984 1 98.31 103 THR B N 1
ATOM 2041 C CA . THR B 1 103 ? -18.016 -8.555 -9.25 1 98.31 103 THR B CA 1
ATOM 2042 C C . THR B 1 103 ? -19.312 -9.336 -9.125 1 98.31 103 THR B C 1
ATOM 2044 O O . THR B 1 103 ? -19.312 -10.477 -8.656 1 98.31 103 THR B O 1
ATOM 2047 N N . LYS B 1 104 ? -20.328 -8.766 -9.484 1 97.88 104 LYS B N 1
ATOM 2048 C CA . LYS B 1 104 ? -21.625 -9.438 -9.352 1 97.88 104 LYS B CA 1
ATOM 2049 C C . LYS B 1 104 ? -21.891 -10.336 -10.555 1 97.88 104 LYS B C 1
ATOM 2051 O O . LYS B 1 104 ? -22.797 -11.172 -10.516 1 97.88 104 LYS B O 1
ATOM 2056 N N . THR B 1 105 ? -21.156 -10.172 -11.688 1 98.62 105 THR B N 1
ATOM 2057 C CA . THR B 1 105 ? -21.266 -11.078 -12.82 1 98.62 105 THR B CA 1
ATOM 2058 C C . THR B 1 105 ? -20.469 -12.352 -12.57 1 98.62 105 THR B C 1
ATOM 2060 O O . THR B 1 105 ? -19.562 -12.375 -11.727 1 98.62 105 THR B O 1
ATOM 2063 N N . THR B 1 106 ? -20.781 -13.359 -13.328 1 98.5 106 THR B N 1
ATOM 2064 C CA . THR B 1 106 ? -20.047 -14.625 -13.203 1 98.5 106 THR B CA 1
ATOM 2065 C C . THR B 1 106 ? -18.578 -14.438 -13.531 1 98.5 106 THR B C 1
ATOM 2067 O O . THR B 1 106 ? -17.703 -14.898 -12.789 1 98.5 106 THR B O 1
ATOM 2070 N N . ALA B 1 107 ? -18.328 -13.742 -14.578 1 98.69 107 ALA B N 1
ATOM 2071 C CA . ALA B 1 107 ? -16.953 -13.508 -14.992 1 98.69 107 ALA B CA 1
ATOM 2072 C C . ALA B 1 107 ? -16.219 -12.617 -13.984 1 98.69 107 ALA B C 1
ATOM 2074 O O . ALA B 1 107 ? -15.062 -12.875 -13.641 1 98.69 107 ALA B O 1
ATOM 2075 N N . GLY B 1 108 ? -16.938 -11.602 -13.555 1 98.81 108 GLY B N 1
ATOM 2076 C CA . GLY B 1 108 ? -16.344 -10.695 -12.578 1 98.81 108 GLY B CA 1
ATOM 2077 C C . GLY B 1 108 ? -16.078 -11.352 -11.242 1 98.81 108 GLY B C 1
ATOM 2078 O O . GLY B 1 108 ? -15.07 -11.062 -10.594 1 98.81 108 GLY B O 1
ATOM 2079 N N . ALA B 1 109 ? -16.891 -12.25 -10.875 1 98.88 109 ALA B N 1
ATOM 2080 C CA . ALA B 1 109 ? -16.688 -12.984 -9.625 1 98.88 109 ALA B CA 1
ATOM 2081 C C . ALA B 1 109 ? -15.461 -13.875 -9.703 1 98.88 109 ALA B C 1
ATOM 2083 O O . ALA B 1 109 ? -14.688 -13.961 -8.742 1 98.88 109 ALA B O 1
ATOM 2084 N N . ALA B 1 110 ? -15.32 -14.508 -10.812 1 98.94 110 ALA B N 1
ATOM 2085 C CA . ALA B 1 110 ? -14.148 -15.367 -10.992 1 98.94 110 ALA B CA 1
ATOM 2086 C C . ALA B 1 110 ? -12.859 -14.547 -10.984 1 98.94 110 ALA B C 1
ATOM 2088 O O . ALA B 1 110 ? -11.852 -14.977 -10.414 1 98.94 110 ALA B O 1
ATOM 2089 N N . LEU B 1 111 ? -12.945 -13.375 -11.602 1 98.94 111 LEU B N 1
ATOM 2090 C CA . LEU B 1 111 ? -11.805 -12.469 -11.594 1 98.94 111 LEU B CA 1
ATOM 2091 C C . LEU B 1 111 ? -11.531 -11.953 -10.18 1 98.94 111 LEU B C 1
ATOM 2093 O O . LEU B 1 111 ? -10.367 -11.766 -9.797 1 98.94 111 LEU B O 1
ATOM 2097 N N . GLN B 1 112 ? -12.594 -11.766 -9.438 1 98.94 112 GLN B N 1
ATOM 2098 C CA . GLN B 1 112 ? -12.414 -11.312 -8.062 1 98.94 112 GLN B CA 1
ATOM 2099 C C . GLN B 1 112 ? -11.719 -12.383 -7.215 1 98.94 112 GLN B C 1
ATOM 2101 O O . GLN B 1 112 ? -10.852 -12.062 -6.395 1 98.94 112 GLN B O 1
ATOM 2106 N N . VAL B 1 113 ? -12.039 -13.617 -7.426 1 98.94 113 VAL B N 1
ATOM 2107 C CA . VAL B 1 113 ? -11.344 -14.695 -6.738 1 98.94 113 VAL B CA 1
ATOM 2108 C C . VAL B 1 113 ? -9.875 -14.711 -7.168 1 98.94 113 VAL B C 1
ATOM 2110 O O . VAL B 1 113 ? -8.977 -14.852 -6.332 1 98.94 113 VAL B O 1
ATOM 2113 N N . GLY B 1 114 ? -9.656 -14.508 -8.469 1 98.94 114 GLY B N 1
ATOM 2114 C CA . GLY B 1 114 ? -8.297 -14.422 -8.969 1 98.94 114 GLY B CA 1
ATOM 2115 C C . GLY B 1 114 ? -7.504 -13.281 -8.359 1 98.94 114 GLY B C 1
ATOM 2116 O O . GLY B 1 114 ? -6.32 -13.438 -8.047 1 98.94 114 GLY B O 1
ATOM 2117 N N . LYS B 1 115 ? -8.156 -12.227 -8.188 1 98.94 115 LYS B N 1
ATOM 2118 C CA . LYS B 1 115 ? -7.516 -11.07 -7.578 1 98.94 115 LYS B CA 1
ATOM 2119 C C . LYS B 1 115 ? -7.137 -11.344 -6.125 1 98.94 115 LYS B C 1
ATOM 2121 O O . LYS B 1 115 ? -6.059 -10.953 -5.676 1 98.94 115 LYS B O 1
ATOM 2126 N N . ILE B 1 116 ? -8.008 -11.977 -5.422 1 98.94 116 ILE B N 1
ATOM 2127 C CA . ILE B 1 116 ? -7.719 -12.336 -4.035 1 98.94 116 ILE B CA 1
ATOM 2128 C C . ILE B 1 116 ? -6.48 -13.227 -3.982 1 98.94 116 ILE B C 1
ATOM 2130 O O . ILE B 1 116 ? -5.586 -13.008 -3.164 1 98.94 116 ILE B O 1
ATOM 2134 N N . LYS B 1 117 ? -6.391 -14.164 -4.863 1 98.94 117 LYS B N 1
ATOM 2135 C CA . LYS B 1 117 ? -5.227 -15.047 -4.91 1 98.94 117 LYS B CA 1
ATOM 2136 C C . LYS B 1 117 ? -3.963 -14.273 -5.273 1 98.94 117 LYS B C 1
ATOM 2138 O O . LYS B 1 117 ? -2.891 -14.531 -4.727 1 98.94 117 LYS B O 1
ATOM 2143 N N . ASN B 1 118 ? -4.086 -13.336 -6.215 1 98.94 118 ASN B N 1
ATOM 2144 C CA . ASN B 1 118 ? -2.961 -12.477 -6.559 1 98.94 118 ASN B CA 1
ATOM 2145 C C . ASN B 1 118 ? -2.498 -11.656 -5.355 1 98.94 118 ASN B C 1
ATOM 2147 O O . ASN B 1 118 ? -1.301 -11.422 -5.184 1 98.94 118 ASN B O 1
ATOM 2151 N N . LYS B 1 119 ? -3.41 -11.234 -4.512 1 98.94 119 LYS B N 1
ATOM 2152 C CA . LYS B 1 119 ? -3.059 -10.492 -3.307 1 98.94 119 LYS B CA 1
ATOM 2153 C C . LYS B 1 119 ? -2.291 -11.375 -2.324 1 98.94 119 LYS B C 1
ATOM 2155 O O . LYS B 1 119 ? -1.375 -10.906 -1.646 1 98.94 119 LYS B O 1
ATOM 2160 N N . VAL B 1 120 ? -2.709 -12.609 -2.227 1 98.94 120 VAL B N 1
ATOM 2161 C CA . VAL B 1 120 ? -1.942 -13.539 -1.402 1 98.94 120 VAL B CA 1
ATOM 2162 C C . VAL B 1 120 ? -0.514 -13.641 -1.934 1 98.94 120 VAL B C 1
ATOM 2164 O O . VAL B 1 120 ? 0.446 -13.609 -1.161 1 98.94 120 VAL B O 1
ATOM 2167 N N . LEU B 1 121 ? -0.368 -13.734 -3.271 1 98.94 121 LEU B N 1
ATOM 2168 C CA . LEU B 1 121 ? 0.944 -13.773 -3.908 1 98.94 121 LEU B CA 1
ATOM 2169 C C . LEU B 1 121 ? 1.755 -12.531 -3.562 1 98.94 121 LEU B C 1
ATOM 2171 O O . LEU B 1 121 ? 2.855 -12.633 -3.016 1 98.94 121 LEU B O 1
ATOM 2175 N N . LYS B 1 122 ? 1.226 -11.43 -3.736 1 98.81 122 LYS B N 1
ATOM 2176 C CA . LYS B 1 122 ? 1.871 -10.141 -3.5 1 98.81 122 LYS B CA 1
ATOM 2177 C C . LYS B 1 122 ? 2.336 -10.016 -2.051 1 98.81 122 LYS B C 1
ATOM 2179 O O . LYS B 1 122 ? 3.51 -9.75 -1.792 1 98.81 122 LYS B O 1
ATOM 2184 N N . LEU B 1 123 ? 1.446 -10.297 -1.155 1 98.88 123 LEU B N 1
ATOM 2185 C CA . LEU B 1 123 ? 1.701 -10.055 0.26 1 98.88 123 LEU B CA 1
ATOM 2186 C C . LEU B 1 123 ? 2.664 -11.094 0.826 1 98.88 123 LEU B C 1
ATOM 2188 O O . LEU B 1 123 ? 3.492 -10.781 1.682 1 98.88 123 LEU B O 1
ATOM 2192 N N . LYS B 1 124 ? 2.551 -12.297 0.378 1 98.88 124 LYS B N 1
ATOM 2193 C CA . LYS B 1 124 ? 3.496 -13.312 0.828 1 98.88 124 LYS B CA 1
ATOM 2194 C C . LYS B 1 124 ? 4.914 -12.984 0.381 1 98.88 124 LYS B C 1
ATOM 2196 O O . LYS B 1 124 ? 5.863 -13.102 1.162 1 98.88 124 LYS B O 1
ATOM 2201 N N . LEU B 1 125 ? 5.027 -12.555 -0.881 1 98.81 125 LEU B N 1
ATOM 2202 C CA . LEU B 1 125 ? 6.355 -12.211 -1.381 1 98.81 125 LEU B CA 1
ATOM 2203 C C . LEU B 1 125 ? 6.887 -10.953 -0.699 1 98.81 125 LEU B C 1
ATOM 2205 O O . LEU B 1 125 ? 8.086 -10.836 -0.443 1 98.81 125 LEU B O 1
ATOM 2209 N N . PHE B 1 126 ? 6.035 -10.078 -0.384 1 98.06 126 PHE B N 1
ATOM 2210 C CA . PHE B 1 126 ? 6.406 -8.867 0.344 1 98.06 126 PHE B CA 1
ATOM 2211 C C . PHE B 1 126 ? 6.977 -9.219 1.714 1 98.06 126 PHE B C 1
ATOM 2213 O O . PHE B 1 126 ? 8.094 -8.82 2.045 1 98.06 126 PHE B O 1
ATOM 2220 N N . THR B 1 127 ? 6.277 -9.953 2.486 1 98.19 127 THR B N 1
ATOM 2221 C CA . THR B 1 127 ? 6.707 -10.312 3.834 1 98.19 127 THR B CA 1
ATOM 2222 C C . THR B 1 127 ? 7.973 -11.156 3.791 1 98.19 127 THR B C 1
ATOM 2224 O O . THR B 1 127 ? 8.883 -10.969 4.602 1 98.19 127 THR B O 1
ATOM 2227 N N . LEU B 1 128 ? 8.016 -12.055 2.809 1 98.25 128 LEU B N 1
ATOM 2228 C CA . LEU B 1 128 ? 9.188 -12.906 2.656 1 98.25 128 LEU B CA 1
ATOM 2229 C C . LEU B 1 128 ? 10.43 -12.07 2.365 1 98.25 128 LEU B C 1
ATOM 2231 O O . LEU B 1 128 ? 11.477 -12.273 2.988 1 98.25 128 LEU B O 1
ATOM 2235 N N . ALA B 1 129 ? 10.312 -11.125 1.472 1 97.88 129 ALA B N 1
ATOM 2236 C CA . ALA B 1 129 ? 11.445 -10.281 1.115 1 97.88 129 ALA B CA 1
ATOM 2237 C C . ALA B 1 129 ? 11.945 -9.492 2.324 1 97.88 129 ALA B C 1
ATOM 2239 O O . ALA B 1 129 ? 13.148 -9.438 2.582 1 97.88 129 ALA B O 1
ATOM 2240 N N . MET B 1 130 ? 11.055 -8.961 3.064 1 96.62 130 MET B N 1
ATOM 2241 C CA . MET B 1 130 ? 11.438 -8.18 4.238 1 96.62 130 MET B CA 1
ATOM 2242 C C . MET B 1 130 ? 12.078 -9.062 5.297 1 96.62 130 MET B C 1
ATOM 2244 O O . MET B 1 130 ? 13.047 -8.664 5.945 1 96.62 130 MET B O 1
ATOM 2248 N N . GLN B 1 131 ? 11.531 -10.219 5.477 1 97.69 131 GLN B N 1
ATOM 2249 C CA . GLN B 1 131 ? 12.094 -11.156 6.445 1 97.69 131 GLN B CA 1
ATOM 2250 C C . GLN B 1 131 ? 13.5 -11.594 6.047 1 97.69 131 GLN B C 1
ATOM 2252 O O . GLN B 1 131 ? 14.375 -11.734 6.898 1 97.69 131 GLN B O 1
ATOM 2257 N N . ILE B 1 132 ? 13.672 -11.773 4.816 1 97.12 132 ILE B N 1
ATOM 2258 C CA . ILE B 1 132 ? 14.992 -12.141 4.316 1 97.12 132 ILE B CA 1
ATOM 2259 C C . ILE B 1 132 ? 15.984 -11.016 4.59 1 97.12 132 ILE B C 1
ATOM 2261 O O . ILE B 1 132 ? 17.078 -11.25 5.094 1 97.12 132 ILE B O 1
ATOM 2265 N N . GLU B 1 133 ? 15.516 -9.852 4.242 1 95.75 133 GLU B N 1
ATOM 2266 C CA . GLU B 1 133 ? 16.391 -8.703 4.477 1 95.75 133 GLU B CA 1
ATOM 2267 C C . GLU B 1 133 ? 16.734 -8.57 5.957 1 95.75 133 GLU B C 1
ATOM 2269 O O . GLU B 1 133 ? 17.891 -8.305 6.305 1 95.75 133 GLU B O 1
ATOM 2274 N N . GLN B 1 134 ? 15.789 -8.75 6.762 1 95.06 134 GLN B N 1
ATOM 2275 C CA . GLN B 1 134 ? 16.016 -8.672 8.203 1 95.06 134 GLN B CA 1
ATOM 2276 C C . GLN B 1 134 ? 16.953 -9.781 8.664 1 95.06 134 GLN B C 1
ATOM 2278 O O . GLN B 1 134 ? 17.859 -9.547 9.469 1 95.06 134 GLN B O 1
ATOM 2283 N N . ALA B 1 135 ? 16.766 -10.953 8.219 1 95.62 135 ALA B N 1
ATOM 2284 C CA . ALA B 1 135 ? 17.594 -12.102 8.594 1 95.62 135 ALA B CA 1
ATOM 2285 C C . ALA B 1 135 ? 19.047 -11.883 8.164 1 95.62 135 ALA B C 1
ATOM 2287 O O . ALA B 1 135 ? 19.969 -12.406 8.797 1 95.62 135 ALA B O 1
ATOM 2288 N N . LYS B 1 136 ? 19.234 -11.07 7.18 1 95.56 136 LYS B N 1
ATOM 2289 C CA . LYS B 1 136 ? 20.578 -10.82 6.652 1 95.56 136 LYS B CA 1
ATOM 2290 C C . LYS B 1 136 ? 21.203 -9.602 7.312 1 95.56 136 LYS B C 1
ATOM 2292 O O . LYS B 1 136 ? 22.234 -9.094 6.852 1 95.56 136 LYS B O 1
ATOM 2297 N N . GLY B 1 137 ? 20.562 -9.094 8.312 1 92.38 137 GLY B N 1
ATOM 2298 C CA . GLY B 1 137 ? 21.141 -7.996 9.078 1 92.38 137 GLY B CA 1
ATOM 2299 C C . GLY B 1 137 ? 20.688 -6.629 8.602 1 92.38 137 GLY B C 1
ATOM 2300 O O . GLY B 1 137 ? 21.281 -5.613 8.961 1 92.38 137 GLY B O 1
ATOM 2301 N N . GLY B 1 138 ? 19.688 -6.668 7.832 1 88.19 138 GLY B N 1
ATOM 2302 C CA . GLY B 1 138 ? 19.156 -5.398 7.375 1 88.19 138 GLY B CA 1
ATOM 2303 C C . GLY B 1 138 ? 18.359 -4.66 8.445 1 88.19 138 GLY B C 1
AT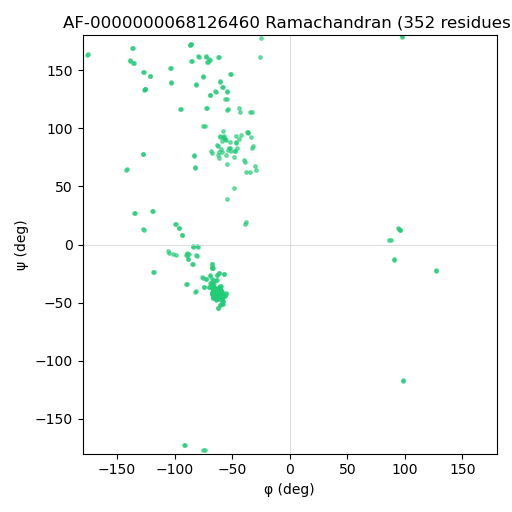OM 2304 O O . GLY B 1 138 ? 18.406 -5.027 9.617 1 88.19 138 GLY B O 1
ATOM 2305 N N . LYS B 1 139 ? 17.828 -3.57 8.07 1 82.31 139 LYS B N 1
ATOM 2306 C CA . LYS B 1 139 ? 16.984 -2.748 8.938 1 82.31 139 LYS B CA 1
ATOM 2307 C C . LYS B 1 139 ? 15.883 -3.58 9.586 1 82.31 139 LYS B C 1
ATOM 2309 O O . LYS B 1 139 ? 15.344 -4.496 8.969 1 82.31 139 LYS B O 1
ATOM 2314 N N . ASP B 1 140 ? 15.594 -3.129 10.82 1 86.12 140 ASP B N 1
ATOM 2315 C CA . ASP B 1 140 ? 14.469 -3.756 11.508 1 86.12 140 ASP B CA 1
ATOM 2316 C C . ASP B 1 140 ? 13.141 -3.322 10.883 1 86.12 140 ASP B C 1
ATOM 2318 O O . ASP B 1 140 ? 12.789 -2.143 10.93 1 86.12 140 ASP B O 1
ATOM 2322 N N . ASN B 1 141 ? 12.484 -4.328 10.367 1 86.38 141 ASN B N 1
ATOM 2323 C CA . ASN B 1 141 ? 11.195 -4.074 9.727 1 86.38 141 ASN B CA 1
ATOM 2324 C C . ASN B 1 141 ? 10.07 -4.832 10.422 1 86.38 141 ASN B C 1
ATOM 2326 O O . ASN B 1 141 ? 9.039 -5.117 9.805 1 86.38 141 ASN B O 1
ATOM 2330 N N . SER B 1 142 ? 10.195 -5.074 11.664 1 89.81 142 SER B N 1
ATOM 2331 C CA . SER B 1 142 ? 9.281 -5.965 12.367 1 89.81 142 SER B CA 1
ATOM 2332 C C . SER B 1 142 ? 7.863 -5.41 12.383 1 89.81 142 SER B C 1
ATOM 2334 O O . SER B 1 142 ? 6.898 -6.152 12.195 1 89.81 142 SER B O 1
ATOM 2336 N N . ALA B 1 143 ? 7.766 -4.172 12.609 1 84 143 ALA B N 1
ATOM 2337 C CA . ALA B 1 143 ? 6.434 -3.578 12.656 1 84 143 ALA B CA 1
ATOM 2338 C C . ALA B 1 143 ? 5.758 -3.646 11.289 1 84 143 ALA B C 1
ATOM 2340 O O . ALA B 1 143 ? 4.57 -3.961 11.188 1 84 143 ALA B O 1
ATOM 2341 N N . LYS B 1 144 ? 6.508 -3.322 10.25 1 86.62 144 LYS B N 1
ATOM 2342 C CA . LYS B 1 144 ? 5.969 -3.377 8.891 1 86.62 144 LYS B CA 1
ATOM 2343 C C . LYS B 1 144 ? 5.648 -4.812 8.484 1 86.62 144 LYS B C 1
ATOM 2345 O O . LYS B 1 144 ? 4.637 -5.066 7.832 1 86.62 144 LYS B O 1
ATOM 2350 N N . ILE B 1 145 ? 6.426 -5.766 8.883 1 94.69 145 ILE B N 1
ATOM 2351 C CA . ILE B 1 145 ? 6.176 -7.176 8.609 1 94.69 145 ILE B CA 1
ATOM 2352 C C . ILE B 1 145 ? 4.875 -7.605 9.289 1 94.69 145 ILE B C 1
ATOM 2354 O O . ILE B 1 145 ? 4.059 -8.312 8.688 1 94.69 145 ILE B O 1
ATOM 2358 N N . ALA B 1 146 ? 4.699 -7.203 10.477 1 92 146 ALA B N 1
ATOM 2359 C CA . ALA B 1 146 ? 3.479 -7.551 11.195 1 92 146 ALA B CA 1
ATOM 2360 C C . ALA B 1 146 ? 2.244 -6.992 10.492 1 92 146 ALA B C 1
ATOM 2362 O O . ALA B 1 146 ? 1.236 -7.688 10.352 1 92 146 ALA B O 1
ATOM 2363 N N . GLU B 1 147 ? 2.365 -5.805 10.086 1 89.88 147 GLU B N 1
ATOM 2364 C CA . GLU B 1 147 ? 1.266 -5.16 9.375 1 89.88 147 GLU B CA 1
ATOM 2365 C C . GLU B 1 147 ? 0.916 -5.918 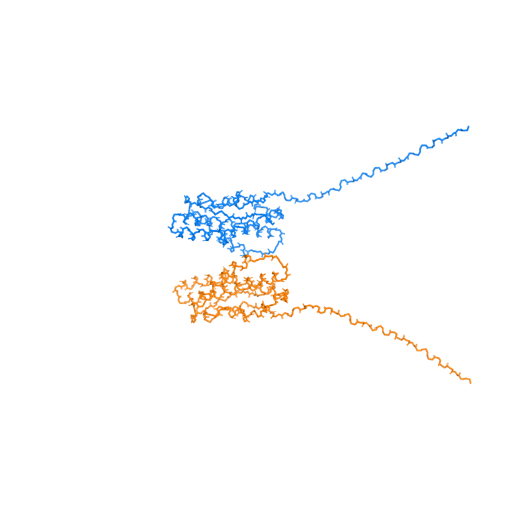8.094 1 89.88 147 GLU B C 1
ATOM 2367 O O . GLU B 1 147 ? -0.252 -6.227 7.852 1 89.88 147 GLU B O 1
ATOM 2372 N N . GLU B 1 148 ? 1.938 -6.152 7.324 1 95.31 148 GLU B N 1
ATOM 2373 C CA . GLU B 1 148 ? 1.715 -6.832 6.051 1 95.31 148 GLU B CA 1
ATOM 2374 C C . GLU B 1 148 ? 1.267 -8.273 6.266 1 95.31 148 GLU B C 1
ATOM 2376 O O . GLU B 1 148 ? 0.482 -8.812 5.48 1 95.31 148 GLU B O 1
ATOM 2381 N N . THR B 1 149 ? 1.688 -8.867 7.332 1 97.31 149 THR B N 1
ATOM 2382 C CA . THR B 1 149 ? 1.271 -10.219 7.68 1 97.31 149 THR B CA 1
ATOM 2383 C C . THR B 1 149 ? -0.212 -10.25 8.039 1 97.31 149 THR B C 1
ATOM 2385 O O . THR B 1 149 ? -0.917 -11.203 7.695 1 97.31 149 THR B O 1
ATOM 2388 N N . LYS B 1 150 ? -0.633 -9.242 8.672 1 94.5 150 LYS B N 1
ATOM 2389 C CA . LYS B 1 150 ? -2.061 -9.156 8.969 1 94.5 150 LYS B CA 1
ATOM 2390 C C . LYS B 1 150 ? -2.885 -9.102 7.684 1 94.5 150 LYS B C 1
ATOM 2392 O O . LYS B 1 150 ? -3.896 -9.797 7.559 1 94.5 150 LYS B O 1
ATOM 2397 N N . LYS B 1 151 ? -2.467 -8.344 6.715 1 96.19 151 LYS B N 1
ATOM 2398 C CA . LYS B 1 151 ? -3.135 -8.266 5.418 1 96.19 151 LYS B CA 1
ATOM 2399 C C . LYS B 1 151 ? -3.082 -9.609 4.691 1 96.19 151 LYS B C 1
ATOM 2401 O O . LYS B 1 151 ? -4.066 -10.031 4.086 1 96.19 151 LYS B O 1
ATOM 2406 N N . LEU B 1 152 ? -1.907 -10.188 4.781 1 98.81 152 LEU B N 1
ATOM 2407 C CA . LEU B 1 152 ? -1.739 -11.5 4.176 1 98.81 152 LEU B CA 1
ATOM 2408 C C . LEU B 1 152 ? -2.738 -12.5 4.754 1 98.81 152 LEU B C 1
ATOM 2410 O O . LEU B 1 152 ? -3.451 -13.172 4.004 1 98.81 152 LEU B O 1
ATOM 2414 N N . ASN B 1 153 ? -2.809 -12.523 6.023 1 98.69 153 ASN B N 1
ATOM 2415 C CA . ASN B 1 153 ? -3.693 -13.477 6.691 1 98.69 153 ASN B CA 1
ATOM 2416 C C . ASN B 1 153 ? -5.156 -13.219 6.336 1 98.69 153 ASN B C 1
ATOM 2418 O O . ASN B 1 153 ? -5.926 -14.164 6.145 1 98.69 153 ASN B O 1
ATOM 2422 N N . LYS B 1 154 ? -5.5 -12.016 6.23 1 98 154 LYS B N 1
ATOM 2423 C CA . LYS B 1 154 ? -6.863 -11.68 5.824 1 98 154 LYS B CA 1
ATOM 2424 C C . LYS B 1 154 ? -7.164 -12.211 4.426 1 98 154 LYS B C 1
ATOM 2426 O O . LYS B 1 154 ? -8.227 -12.789 4.188 1 98 154 LYS B O 1
ATOM 2431 N N . ASN B 1 155 ? -6.246 -12.023 3.533 1 98.88 155 ASN B N 1
ATOM 2432 C CA . ASN B 1 155 ? -6.473 -12.461 2.162 1 98.88 155 ASN B CA 1
ATOM 2433 C C . ASN B 1 155 ? -6.402 -13.977 2.041 1 98.88 155 ASN B C 1
ATOM 2435 O O . ASN B 1 155 ? -7.109 -14.578 1.223 1 98.88 155 ASN B O 1
ATOM 2439 N N . ILE B 1 156 ? -5.633 -14.617 2.869 1 98.94 156 ILE B N 1
ATOM 2440 C CA . ILE B 1 156 ? -5.629 -16.078 2.938 1 98.94 156 ILE B CA 1
ATOM 2441 C C . ILE B 1 156 ? -7.004 -16.562 3.383 1 98.94 156 ILE B C 1
ATOM 2443 O O . ILE B 1 156 ? -7.535 -17.531 2.822 1 98.94 156 ILE B O 1
ATOM 2447 N N . GLU B 1 157 ? -7.566 -15.906 4.363 1 98.88 157 GLU B N 1
ATOM 2448 C CA . GLU B 1 157 ? -8.898 -16.281 4.832 1 98.88 157 GLU B CA 1
ATOM 2449 C C . GLU B 1 157 ? -9.945 -16.078 3.738 1 98.88 157 GLU B C 1
ATOM 2451 O O . GLU B 1 157 ? -10.828 -16.922 3.559 1 98.88 157 GLU B O 1
ATOM 2456 N N . LEU B 1 158 ? -9.875 -14.977 3.02 1 98.94 158 LEU B N 1
ATOM 2457 C CA . LEU B 1 158 ? -10.797 -14.727 1.916 1 98.94 158 LEU B CA 1
ATOM 2458 C C . LEU B 1 158 ? -10.641 -15.781 0.83 1 98.94 158 LEU B C 1
ATOM 2460 O O . LEU B 1 158 ? -11.633 -16.234 0.25 1 98.94 158 LEU B O 1
ATOM 2464 N N . ASP B 1 159 ? -9.391 -16.125 0.571 1 98.94 159 ASP B N 1
ATOM 2465 C CA . ASP B 1 159 ? -9.148 -17.172 -0.403 1 98.94 159 ASP B CA 1
ATOM 2466 C C . ASP B 1 159 ? -9.766 -18.5 0.054 1 98.94 159 ASP B C 1
ATOM 2468 O O . ASP B 1 159 ? -10.422 -19.188 -0.729 1 98.94 159 ASP B O 1
ATOM 2472 N N . LYS B 1 160 ? -9.555 -18.859 1.303 1 98.94 160 LYS B N 1
ATOM 2473 C CA . LYS B 1 160 ? -10.117 -20.094 1.852 1 98.94 160 LYS B CA 1
ATOM 2474 C C . LYS B 1 160 ? -11.641 -20.078 1.794 1 98.94 160 LYS B C 1
ATOM 2476 O O . LYS B 1 160 ? -12.273 -21.094 1.524 1 98.94 160 LYS B O 1
ATOM 2481 N N . ALA B 1 161 ? -12.242 -18.938 2.023 1 98.81 161 ALA B N 1
ATOM 2482 C CA . ALA B 1 161 ? -13.695 -18.812 1.962 1 98.81 161 ALA B CA 1
ATOM 2483 C C . ALA B 1 161 ? -14.203 -19 0.536 1 98.81 161 ALA B C 1
ATOM 2485 O O . ALA B 1 161 ? -15.375 -19.344 0.328 1 98.81 161 ALA B O 1
ATOM 2486 N N . ALA B 1 162 ? -13.328 -18.828 -0.404 1 98.81 162 ALA B N 1
ATOM 2487 C CA . ALA B 1 162 ? -13.695 -18.969 -1.811 1 98.81 162 ALA B CA 1
ATOM 2488 C C . ALA B 1 162 ? -13.297 -20.344 -2.346 1 98.81 162 ALA B C 1
ATOM 2490 O O . ALA B 1 162 ? -13.219 -20.547 -3.561 1 98.81 162 ALA B O 1
ATOM 2491 N N . ALA B 1 163 ? -13.047 -21.281 -1.423 1 98.88 163 ALA B N 1
ATOM 2492 C CA . ALA B 1 163 ? -12.602 -22.609 -1.828 1 98.88 163 ALA B CA 1
ATOM 2493 C C . ALA B 1 163 ? -13.57 -23.234 -2.828 1 98.88 163 ALA B C 1
ATOM 2495 O O . ALA B 1 163 ? -14.781 -23.25 -2.604 1 98.88 163 ALA B O 1
ATOM 2496 N N . GLY B 1 164 ? -13.008 -23.594 -3.893 1 98.81 164 GLY B N 1
ATOM 2497 C CA . GLY B 1 164 ? -13.781 -24.312 -4.895 1 98.81 164 GLY B CA 1
ATOM 2498 C C . GLY B 1 164 ? -14.438 -23.391 -5.906 1 98.81 164 GLY B C 1
ATOM 2499 O O . GLY B 1 164 ? -14.898 -23.844 -6.957 1 98.81 164 GLY B O 1
ATOM 2500 N N . GLN B 1 165 ? -14.477 -22.125 -5.668 1 98.81 165 GLN B N 1
ATOM 2501 C CA . GLN B 1 165 ? -15.023 -21.172 -6.621 1 98.81 165 GLN B CA 1
ATOM 2502 C C . GLN B 1 165 ? -14.055 -20.922 -7.777 1 98.81 165 GLN B C 1
ATOM 2504 O O . GLN B 1 165 ? -12.836 -20.906 -7.582 1 98.81 165 GLN B O 1
ATOM 2509 N N . LYS B 1 166 ? -14.617 -20.734 -8.945 1 98.88 166 LYS B N 1
ATOM 2510 C CA . LYS B 1 166 ? -13.812 -20.469 -10.141 1 98.88 166 LYS B CA 1
ATOM 2511 C C . LYS B 1 166 ? -12.945 -19.234 -9.953 1 98.88 166 LYS B C 1
ATOM 2513 O O . LYS B 1 166 ? -13.406 -18.219 -9.43 1 98.88 166 LYS B O 1
ATOM 2518 N N . SER B 1 167 ? -11.758 -19.391 -10.359 1 98.94 167 SER B N 1
ATOM 2519 C CA . SER B 1 167 ? -10.781 -18.297 -10.312 1 98.94 167 SER B CA 1
ATOM 2520 C C . SER B 1 167 ? -10.156 -18.062 -11.68 1 98.94 167 SER B C 1
ATOM 2522 O O . SER B 1 167 ? -9.711 -19 -12.344 1 98.94 167 SER B O 1
ATOM 2524 N N . THR B 1 168 ? -10.086 -16.797 -12.062 1 98.88 168 THR B N 1
ATOM 2525 C CA . THR B 1 168 ? -9.547 -16.438 -13.367 1 98.88 168 THR B CA 1
ATOM 2526 C C . THR B 1 168 ? -8.422 -15.414 -13.227 1 98.88 168 THR B C 1
ATOM 2528 O O . THR B 1 168 ? -8.555 -14.438 -12.492 1 98.88 168 THR B O 1
ATOM 2531 N N . SER B 1 169 ? -7.391 -15.719 -13.938 1 98.75 169 SER B N 1
ATOM 2532 C CA . SER B 1 169 ? -6.273 -14.781 -13.977 1 98.75 169 SER B CA 1
ATOM 2533 C C . SER B 1 169 ? -6.469 -13.727 -15.07 1 98.75 169 SER B C 1
ATOM 2535 O O . SER B 1 169 ? -7.438 -13.789 -15.828 1 98.75 169 SER B O 1
ATOM 2537 N N . VAL B 1 170 ? -5.586 -12.781 -15.023 1 98.75 170 VAL B N 1
ATOM 2538 C CA . VAL B 1 170 ? -5.516 -11.805 -16.109 1 98.75 170 VAL B CA 1
ATOM 2539 C C . VAL B 1 170 ? -4.336 -12.125 -17.016 1 98.75 170 VAL B C 1
ATOM 2541 O O . VAL B 1 170 ? -3.371 -12.766 -16.594 1 98.75 170 VAL B O 1
ATOM 2544 N N . ASN B 1 171 ? -4.473 -11.75 -18.281 1 96.5 171 ASN B N 1
ATOM 2545 C CA . ASN B 1 171 ? -3.342 -11.82 -19.203 1 96.5 171 ASN B CA 1
ATOM 2546 C C . ASN B 1 171 ? -2.443 -10.594 -19.078 1 96.5 171 ASN B C 1
ATOM 2548 O O . ASN B 1 171 ? -2.449 -9.719 -19.938 1 96.5 171 ASN B O 1
ATOM 2552 N N . PHE B 1 172 ? -1.683 -10.57 -18.078 1 97.5 172 PHE B N 1
ATOM 2553 C CA . PHE B 1 172 ? -0.852 -9.43 -17.75 1 97.5 172 PHE B CA 1
ATOM 2554 C C . PHE B 1 172 ? 0.601 -9.672 -18.125 1 97.5 172 PHE B C 1
ATOM 2556 O O . PHE B 1 172 ? 1.134 -10.758 -17.891 1 97.5 172 PHE B O 1
ATOM 2563 N N . GLN B 1 173 ? 1.193 -8.547 -18.688 1 94.56 173 GLN B N 1
ATOM 2564 C CA . GLN B 1 173 ? 2.594 -8.648 -19.078 1 94.56 173 GLN B CA 1
ATOM 2565 C C . GLN B 1 173 ? 3.516 -8.141 -17.969 1 94.56 173 GLN B C 1
ATOM 2567 O O . GLN B 1 173 ? 3.369 -7.012 -17.5 1 94.56 173 GLN B O 1
ATOM 2572 N N . GLY B 1 174 ? 4.301 -9.094 -17.5 1 95.31 174 GLY B N 1
ATOM 2573 C CA . GLY B 1 174 ? 5.293 -8.812 -16.469 1 95.31 174 GLY B CA 1
ATOM 2574 C C . GLY B 1 174 ? 6.152 -10.023 -16.141 1 95.31 174 GLY B C 1
ATOM 2575 O O . GLY B 1 174 ? 5.832 -11.148 -16.531 1 95.31 174 GLY B O 1
ATOM 2576 N N . THR B 1 175 ? 7.266 -9.648 -15.484 1 96.19 175 THR B N 1
ATOM 2577 C CA . THR B 1 175 ? 8.18 -10.727 -15.141 1 96.19 175 THR B CA 1
ATOM 2578 C C . THR B 1 175 ? 8.688 -10.57 -13.703 1 96.19 175 THR B C 1
ATOM 2580 O O . THR B 1 175 ? 8.406 -9.57 -13.047 1 96.19 175 THR B O 1
ATOM 2583 N N . SER B 1 176 ? 9.336 -11.602 -13.25 1 95.62 176 SER B N 1
ATOM 2584 C CA . SER B 1 176 ? 10.062 -11.531 -11.984 1 95.62 176 SER B CA 1
ATOM 2585 C C . SER B 1 176 ? 11.539 -11.227 -12.219 1 95.62 176 SER B C 1
ATOM 2587 O O . SER B 1 176 ? 12.375 -11.484 -11.352 1 95.62 176 SER B O 1
ATOM 2589 N N . GLN B 1 177 ? 11.859 -10.797 -13.43 1 94.19 177 GLN B N 1
ATOM 2590 C CA . GLN B 1 177 ? 13.227 -10.359 -13.695 1 94.19 177 GLN B CA 1
ATOM 2591 C C . GLN B 1 177 ? 13.531 -9.055 -12.961 1 94.19 177 GLN B C 1
ATOM 2593 O O . GLN B 1 177 ? 12.828 -8.055 -13.125 1 94.19 177 GLN B O 1
ATOM 2598 N N . PRO B 1 178 ? 14.633 -9.141 -12.258 1 90.62 178 PRO B N 1
ATOM 2599 C CA . PRO B 1 178 ? 14.961 -7.922 -11.516 1 90.62 178 PRO B CA 1
ATOM 2600 C C . PRO B 1 178 ? 15.383 -6.77 -12.422 1 90.62 178 PRO B C 1
ATOM 2602 O O . PRO B 1 178 ? 15.906 -7 -13.516 1 90.62 178 PRO B O 1
#

Secondary structure (DSSP, 8-state):
-----------------------------------BHHHH---SEEBS-HHHHHHHHS---TT-GGG--HHHHHHHHHHHHHHHHHHHSTTSHHHHHHHTT-TTSHHHHHHHHHHHHHHHHHHHHHHHHHHHHHHTT----HHHHHHHHHHHHHHHHHHHHTBTSEE-------B---/-----------------------------------BHHHH---SEEBS-HHHHHHHHS---TT-GGG--HHHHHHHHHHHHHHHHHHHSTTSHHHHHHHTT-TTSHHHHHHHHHHHHHHHHHHHHHHHHHHHHHHTT----HHHHHHHHHHHHHHHHHHHHTBTSEE-------B---

Sequence (356 aa):
MQFKFAFVFSLLTSALAAPCDVDTRGLSKRALSAQSYSQFQVSSGVGGNALAEVQAKFPVDENNLASVSAADLAIIKAARQTAEDAETKAGGFNEAIKAAGGTKTTAGAALQVGKIKNKVLKLKLFTLAMQIEQAKGGKDNSAKIAEETKKLNKNIELDKAAAGQKSTSVNFQGTSQPMQFKFAFVFSLLTSALAAPCDVDTRGLSKRALSAQSYSQFQVSSGVGGNALAEVQAKFPVDENNLASVSAADLAIIKAARQTAEDAETKAGGFNEAIKAAGGTKTTAGAALQVGKIKNKVLKLKLFTLAMQIEQAKGGKDNSAKIAEETKKLNKNIELDKAAAGQKSTSVNFQGTSQP